Protein AF-J3DNF8-F1 (afdb_monomer)

Radius of gyration: 17.17 Å; Cα contacts (8 Å, |Δi|>4): 195; chains: 1; bounding box: 41×32×48 Å

Structure (mmCIF, N/CA/C/O backbone):
data_AF-J3DNF8-F1
#
_entry.id   AF-J3DNF8-F1
#
loop_
_atom_site.group_PDB
_atom_site.id
_atom_site.type_symbol
_atom_site.label_atom_id
_atom_site.label_alt_id
_atom_site.label_comp_id
_atom_site.label_asym_id
_atom_site.label_entity_id
_atom_site.label_seq_id
_atom_site.pdbx_PDB_ins_code
_atom_site.Cartn_x
_atom_site.Cartn_y
_atom_site.Cartn_z
_atom_site.occupancy
_atom_site.B_iso_or_equiv
_atom_site.auth_seq_id
_atom_site.auth_comp_id
_atom_site.auth_asym_id
_atom_site.auth_atom_id
_atom_site.pdbx_PDB_model_num
ATOM 1 N N . MET A 1 1 ? 8.539 15.402 13.706 1.00 29.56 1 MET A N 1
ATOM 2 C CA . MET A 1 1 ? 10.013 15.413 13.612 1.00 29.56 1 MET A CA 1
ATOM 3 C C . MET A 1 1 ? 10.357 14.597 12.374 1.00 29.56 1 MET A C 1
ATOM 5 O O . MET A 1 1 ? 10.211 13.384 12.423 1.00 29.56 1 MET A O 1
ATOM 9 N N . ASN A 1 2 ? 10.632 15.249 11.238 1.00 38.66 2 ASN A N 1
ATOM 10 C CA . ASN A 1 2 ? 10.985 14.546 9.999 1.00 38.66 2 ASN A CA 1
ATOM 11 C C . ASN A 1 2 ? 12.361 13.911 10.198 1.00 38.66 2 ASN A C 1
ATOM 13 O O . ASN A 1 2 ? 13.353 14.623 10.336 1.00 38.66 2 ASN A O 1
ATOM 17 N N . VAL A 1 3 ? 12.413 12.583 10.267 1.00 50.75 3 VAL A N 1
ATOM 18 C CA . VAL A 1 3 ? 13.676 11.857 10.134 1.00 50.75 3 VAL A CA 1
ATOM 19 C C . VAL A 1 3 ? 14.125 12.087 8.698 1.00 50.75 3 VAL A C 1
ATOM 21 O O . VAL A 1 3 ? 13.418 11.699 7.772 1.00 50.75 3 VAL A O 1
ATOM 24 N N . ALA A 1 4 ? 15.245 12.784 8.514 1.00 58.28 4 ALA A N 1
ATOM 25 C CA . ALA A 1 4 ? 15.804 13.009 7.190 1.00 58.28 4 ALA A CA 1
ATOM 26 C C . ALA A 1 4 ? 16.049 11.653 6.513 1.00 58.28 4 ALA A C 1
ATOM 28 O O . ALA A 1 4 ? 16.739 10.791 7.061 1.00 58.28 4 ALA A O 1
ATOM 29 N N . THR A 1 5 ? 15.455 11.463 5.339 1.00 67.44 5 THR A N 1
ATOM 30 C CA . THR A 1 5 ? 15.651 10.282 4.496 1.00 67.44 5 THR A CA 1
ATOM 31 C C . THR A 1 5 ? 17.141 10.124 4.186 1.00 67.44 5 THR A C 1
ATOM 33 O O . THR A 1 5 ? 17.791 11.093 3.787 1.00 67.44 5 THR A O 1
ATOM 36 N N . SER A 1 6 ? 17.710 8.926 4.362 1.00 82.81 6 SER A N 1
ATOM 37 C CA . SER A 1 6 ? 19.138 8.714 4.084 1.00 82.81 6 SER A CA 1
ATOM 38 C C . SER A 1 6 ? 19.455 8.943 2.597 1.00 82.81 6 SER A C 1
ATOM 40 O O . SER A 1 6 ? 18.569 8.885 1.736 1.00 82.81 6 SER A O 1
ATOM 42 N N . ALA A 1 7 ? 20.725 9.191 2.256 1.00 82.12 7 ALA A N 1
ATOM 43 C CA . ALA A 1 7 ? 21.141 9.345 0.857 1.00 82.12 7 ALA A CA 1
ATOM 44 C C . ALA A 1 7 ? 20.796 8.100 0.015 1.00 82.12 7 ALA A C 1
ATOM 46 O O . ALA A 1 7 ? 20.365 8.210 -1.132 1.00 82.12 7 ALA A O 1
ATOM 47 N N . GLU A 1 8 ? 20.920 6.917 0.614 1.00 84.75 8 GLU A N 1
ATOM 48 C CA . GLU A 1 8 ? 20.593 5.638 -0.011 1.00 84.75 8 GLU A CA 1
ATOM 49 C C . GLU A 1 8 ? 19.086 5.477 -0.246 1.00 84.75 8 GLU A C 1
ATOM 51 O O . GLU A 1 8 ? 18.661 5.138 -1.350 1.00 84.75 8 GLU A O 1
ATOM 56 N N . GLN A 1 9 ? 18.264 5.822 0.747 1.00 84.50 9 GLN A N 1
ATOM 57 C CA . GLN A 1 9 ? 16.804 5.829 0.624 1.00 84.50 9 GLN A CA 1
ATOM 58 C C . GLN A 1 9 ? 16.321 6.847 -0.417 1.00 84.50 9 GLN A C 1
ATOM 60 O O . GLN A 1 9 ? 15.405 6.566 -1.191 1.00 84.50 9 GLN A O 1
ATOM 65 N N . SER A 1 10 ? 16.969 8.011 -0.481 1.00 84.81 10 SER A N 1
ATOM 66 C CA . SER A 1 10 ? 16.684 9.045 -1.478 1.00 84.81 10 SER A CA 1
ATOM 67 C C . SER A 1 10 ? 17.032 8.567 -2.889 1.00 84.81 10 SER A C 1
ATOM 69 O O . SER A 1 10 ? 16.252 8.752 -3.823 1.00 84.81 10 SER A O 1
ATOM 71 N N . LEU A 1 11 ? 18.171 7.889 -3.059 1.00 85.12 11 LEU A N 1
ATOM 72 C CA . LEU A 1 11 ? 18.562 7.309 -4.342 1.00 85.12 11 LEU A CA 1
ATOM 73 C C . LEU A 1 11 ? 17.630 6.166 -4.761 1.00 85.12 11 LEU A C 1
ATOM 75 O O . LEU A 1 11 ? 17.234 6.101 -5.926 1.00 85.12 11 LEU A O 1
ATOM 79 N N . TYR A 1 12 ? 17.260 5.285 -3.829 1.00 88.56 12 TYR A N 1
ATOM 80 C CA . TYR A 1 12 ? 16.278 4.231 -4.070 1.00 88.56 12 TYR A CA 1
ATOM 81 C C . TYR A 1 12 ? 14.947 4.825 -4.538 1.00 88.56 12 TYR A C 1
ATOM 83 O O . TYR A 1 12 ? 14.419 4.419 -5.574 1.00 88.56 12 TYR A O 1
ATOM 91 N N . TRP A 1 13 ? 14.451 5.846 -3.834 1.00 89.12 13 TRP A N 1
ATOM 92 C CA . TRP A 1 13 ? 13.233 6.558 -4.199 1.00 89.12 13 TRP A CA 1
ATOM 93 C C . TRP A 1 13 ? 13.299 7.154 -5.603 1.00 89.12 13 TRP A C 1
ATOM 95 O O . TRP A 1 13 ? 12.394 6.931 -6.399 1.00 89.12 13 TRP A O 1
ATOM 105 N N . LEU A 1 14 ? 14.377 7.865 -5.941 1.00 86.25 14 LEU A N 1
ATOM 106 C CA . LEU A 1 14 ? 14.543 8.466 -7.267 1.00 86.25 14 LEU A CA 1
ATOM 107 C C . LEU A 1 14 ? 14.624 7.409 -8.372 1.00 86.25 14 LEU A C 1
ATOM 109 O O . LEU A 1 14 ? 14.046 7.591 -9.445 1.00 86.25 14 LEU A O 1
ATOM 113 N N . ARG A 1 15 ? 15.299 6.283 -8.115 1.00 85.12 15 ARG A N 1
ATOM 114 C CA . ARG A 1 15 ? 15.363 5.152 -9.052 1.00 85.12 15 ARG A CA 1
ATOM 115 C C . ARG A 1 15 ? 13.991 4.528 -9.260 1.00 85.12 15 ARG A C 1
ATOM 117 O O . ARG A 1 15 ? 13.597 4.325 -10.406 1.00 85.12 15 ARG A O 1
ATOM 124 N N . TRP A 1 16 ? 13.251 4.271 -8.184 1.00 87.88 16 TRP A N 1
ATOM 125 C CA . TRP A 1 16 ? 11.876 3.789 -8.274 1.00 87.88 16 TRP A CA 1
ATOM 126 C C . TRP A 1 16 ? 10.974 4.802 -8.988 1.00 87.88 16 TRP A C 1
ATOM 128 O O . TRP A 1 16 ? 10.190 4.433 -9.858 1.00 87.88 16 TRP A O 1
ATOM 138 N N . TRP A 1 17 ? 11.122 6.094 -8.699 1.00 84.94 17 TRP A N 1
ATOM 139 C CA . TRP A 1 17 ? 10.342 7.137 -9.350 1.00 84.94 17 TRP A CA 1
ATOM 140 C C . TRP A 1 17 ? 10.601 7.163 -10.857 1.00 84.94 17 TRP A C 1
ATOM 142 O O . TRP A 1 17 ? 9.658 7.179 -11.642 1.00 84.94 17 TRP A O 1
ATOM 152 N N . ALA A 1 18 ? 11.858 7.119 -11.293 1.00 77.94 18 ALA A N 1
ATOM 153 C CA . ALA A 1 18 ? 12.204 7.177 -12.711 1.00 77.94 18 ALA A CA 1
ATOM 154 C C . ALA A 1 18 ? 11.911 5.864 -13.465 1.00 77.94 18 ALA A C 1
ATOM 156 O O . ALA A 1 18 ? 11.443 5.896 -14.606 1.00 77.94 18 ALA A O 1
ATOM 157 N N . TYR A 1 19 ? 12.153 4.712 -12.831 1.00 76.06 19 TYR A N 1
ATOM 158 C CA . TYR A 1 19 ? 12.203 3.409 -13.507 1.00 76.06 19 TYR A CA 1
ATOM 159 C C . TYR A 1 19 ? 11.271 2.344 -12.927 1.00 76.06 19 TYR A C 1
ATOM 161 O O . TYR A 1 19 ? 11.244 1.238 -13.441 1.00 76.06 19 TYR A O 1
ATOM 169 N N . GLY A 1 20 ? 10.468 2.640 -11.904 1.00 74.50 20 GLY A N 1
ATOM 170 C CA . GLY A 1 20 ? 9.629 1.648 -11.215 1.00 74.50 20 GLY A CA 1
ATOM 171 C C . GLY A 1 20 ? 8.642 0.906 -12.122 1.00 74.50 20 GLY A C 1
ATOM 172 O O . GLY A 1 20 ? 8.282 -0.231 -11.833 1.00 74.50 20 GLY A O 1
ATOM 173 N N . TRP A 1 21 ? 8.280 1.500 -13.262 1.00 76.56 21 TRP A N 1
ATOM 174 C CA . TRP A 1 21 ? 7.475 0.869 -14.310 1.00 76.56 21 TRP A CA 1
ATOM 175 C C . TRP A 1 21 ? 8.134 -0.378 -14.924 1.00 76.56 21 TRP A C 1
ATOM 177 O O . TRP A 1 21 ? 7.425 -1.218 -15.469 1.00 76.56 21 TRP A O 1
ATOM 187 N N . SER A 1 22 ? 9.461 -0.536 -14.840 1.00 74.94 22 SER A N 1
ATOM 188 C CA . SER A 1 22 ? 10.154 -1.723 -15.359 1.00 74.94 22 SER A CA 1
ATOM 189 C C . SER A 1 22 ? 9.789 -2.992 -14.589 1.00 74.94 22 SER A C 1
ATOM 191 O O . SER A 1 22 ? 9.903 -4.085 -15.128 1.00 74.94 22 SER A O 1
ATOM 193 N N . ASN A 1 23 ? 9.326 -2.839 -13.346 1.00 79.25 23 ASN A N 1
ATOM 194 C CA . ASN A 1 23 ? 8.867 -3.925 -12.483 1.00 79.25 23 ASN A CA 1
ATOM 195 C C . ASN A 1 23 ? 7.335 -4.036 -12.473 1.00 79.25 23 ASN A C 1
ATOM 197 O O . ASN A 1 23 ? 6.753 -4.501 -11.494 1.00 79.25 23 ASN A O 1
ATOM 201 N N . ALA A 1 24 ? 6.665 -3.544 -13.520 1.00 85.12 24 ALA A N 1
ATOM 202 C CA . ALA A 1 24 ? 5.220 -3.655 -13.618 1.00 85.12 24 ALA A CA 1
ATOM 203 C C . ALA A 1 24 ? 4.774 -5.122 -13.669 1.00 85.12 24 ALA A C 1
ATOM 205 O O . ALA A 1 24 ? 5.434 -5.973 -14.266 1.00 85.12 24 ALA A O 1
ATOM 206 N N . HIS A 1 25 ? 3.609 -5.397 -13.091 1.00 89.19 25 HIS A N 1
ATOM 207 C CA . HIS A 1 25 ? 3.006 -6.716 -13.097 1.00 89.19 25 HIS A CA 1
ATOM 208 C C . HIS A 1 25 ? 2.769 -7.201 -14.547 1.00 89.19 25 HIS A C 1
ATOM 210 O O . HIS A 1 25 ? 2.330 -6.408 -15.392 1.00 89.19 25 HIS A O 1
ATOM 216 N N . PRO A 1 26 ? 2.996 -8.491 -14.871 1.00 87.19 26 PRO A N 1
ATOM 217 C CA . PRO A 1 26 ? 2.920 -8.999 -16.247 1.00 87.19 26 PRO A CA 1
ATOM 218 C C . PRO A 1 26 ? 1.605 -8.696 -16.982 1.00 87.19 26 PRO A C 1
ATOM 220 O O . PRO A 1 26 ? 1.613 -8.435 -18.185 1.00 87.19 26 PRO A O 1
ATOM 223 N N . SER A 1 27 ? 0.482 -8.631 -16.258 1.00 89.75 27 SER A N 1
ATOM 224 C CA . SER A 1 27 ? -0.848 -8.294 -16.801 1.00 89.75 27 SER A CA 1
ATOM 225 C C . SER A 1 27 ? -0.943 -6.910 -17.458 1.00 89.75 27 SER A C 1
ATOM 227 O O . SER A 1 27 ? -1.918 -6.603 -18.141 1.00 89.75 27 SER A O 1
ATOM 229 N N . TRP A 1 28 ? 0.017 -6.015 -17.207 1.00 85.56 28 TRP A N 1
ATOM 230 C CA . TRP A 1 28 ? 0.054 -4.710 -17.866 1.00 85.56 28 TRP A CA 1
ATOM 231 C C . TRP A 1 28 ? 0.495 -4.804 -19.326 1.00 85.56 28 TRP A C 1
ATOM 233 O O . TRP A 1 28 ? 0.216 -3.878 -20.094 1.00 85.56 28 TRP A O 1
ATOM 243 N N . HIS A 1 29 ? 1.156 -5.905 -19.706 1.00 81.62 29 HIS A N 1
ATOM 244 C CA . HIS A 1 29 ? 1.689 -6.149 -21.046 1.00 81.62 29 HIS A CA 1
ATOM 245 C C . HIS A 1 29 ? 2.492 -4.951 -21.574 1.00 81.62 29 HIS A C 1
ATOM 247 O O . HIS A 1 29 ? 2.355 -4.546 -22.730 1.00 81.62 29 HIS A O 1
ATOM 253 N N . LEU A 1 30 ? 3.319 -4.344 -20.709 1.00 74.56 30 LEU A N 1
ATOM 254 C CA . LEU A 1 30 ? 4.007 -3.094 -21.032 1.00 74.56 30 LEU A CA 1
ATOM 255 C C . LEU A 1 30 ? 4.911 -3.219 -22.256 1.00 74.56 30 LEU A C 1
ATOM 257 O O . LEU A 1 30 ? 4.950 -2.292 -23.050 1.00 74.56 30 LEU A O 1
ATOM 261 N N . GLN A 1 31 ? 5.556 -4.366 -22.469 1.00 68.12 31 GLN A N 1
ATOM 262 C CA . GLN A 1 31 ? 6.364 -4.614 -23.669 1.00 68.12 31 GLN A CA 1
ATOM 263 C C . GLN A 1 31 ? 5.533 -4.467 -24.953 1.00 68.12 31 GLN A C 1
ATOM 265 O O . GLN A 1 31 ? 5.910 -3.720 -25.853 1.00 68.12 31 GLN A O 1
ATOM 270 N N . ALA A 1 32 ? 4.343 -5.077 -24.998 1.00 68.38 32 ALA A N 1
ATOM 271 C CA . ALA A 1 32 ? 3.425 -4.947 -26.129 1.00 68.38 32 ALA A CA 1
ATOM 272 C C . ALA A 1 32 ? 2.880 -3.513 -26.284 1.00 68.38 32 ALA A C 1
ATOM 274 O O . ALA A 1 32 ? 2.673 -3.044 -27.400 1.00 68.38 32 ALA A O 1
ATOM 275 N N . ARG A 1 33 ? 2.671 -2.786 -25.177 1.00 67.44 33 ARG A N 1
ATOM 276 C CA . ARG A 1 33 ? 2.143 -1.405 -25.192 1.00 67.44 33 ARG A CA 1
ATOM 277 C C . ARG A 1 33 ? 3.185 -0.348 -25.567 1.00 67.44 33 ARG A C 1
ATOM 279 O O . ARG A 1 33 ? 2.870 0.633 -26.246 1.00 67.44 33 ARG A O 1
ATOM 286 N N . ILE A 1 34 ? 4.411 -0.516 -25.084 1.00 68.38 34 ILE A N 1
ATOM 287 C CA . ILE A 1 34 ? 5.545 0.368 -25.362 1.00 68.38 34 ILE A CA 1
ATOM 288 C C . ILE A 1 34 ? 6.087 0.063 -26.767 1.00 68.38 34 ILE A C 1
ATOM 290 O O . ILE A 1 34 ? 6.540 0.980 -27.448 1.00 68.38 34 ILE A O 1
ATOM 294 N N . GLY A 1 35 ? 5.977 -1.190 -27.224 1.00 65.25 35 GLY A N 1
ATOM 295 C CA . GLY A 1 35 ? 6.514 -1.642 -28.507 1.00 65.25 35 GLY A CA 1
ATOM 296 C C 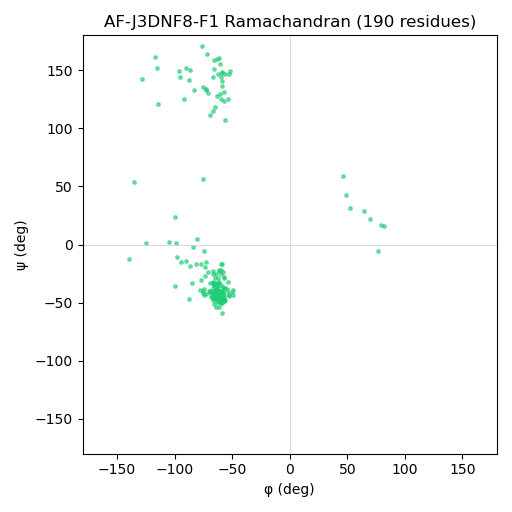. GLY A 1 35 ? 8.042 -1.694 -28.515 1.00 65.25 35 GLY A C 1
ATOM 297 O O . GLY A 1 35 ? 8.650 -1.593 -29.576 1.00 65.25 35 GLY A O 1
ATOM 298 N N . LEU A 1 36 ? 8.658 -1.788 -27.333 1.00 63.91 36 LEU A N 1
ATOM 299 C CA . LEU A 1 36 ? 10.102 -1.859 -27.144 1.00 63.91 36 LEU A CA 1
ATOM 300 C C . LEU A 1 36 ? 10.434 -3.064 -26.267 1.00 63.91 36 LEU A C 1
ATOM 302 O O . LEU A 1 36 ? 9.729 -3.350 -25.296 1.00 63.91 36 LEU A O 1
ATOM 306 N N . ASP A 1 37 ? 11.538 -3.718 -26.604 1.00 69.44 37 ASP A N 1
ATOM 307 C CA . ASP A 1 37 ? 12.199 -4.700 -25.748 1.00 69.44 37 ASP A CA 1
ATOM 308 C C . ASP A 1 37 ? 12.553 -4.086 -24.370 1.00 69.44 37 ASP A C 1
ATOM 310 O O . ASP A 1 37 ? 12.835 -2.883 -24.319 1.00 69.44 37 ASP A O 1
ATOM 314 N N . PRO A 1 38 ? 12.537 -4.833 -23.244 1.00 64.50 38 PRO A N 1
ATOM 315 C CA . PRO A 1 38 ? 12.804 -4.285 -21.912 1.00 64.50 38 PRO A CA 1
ATOM 316 C C . PRO A 1 38 ? 14.133 -3.540 -21.771 1.00 64.50 38 PRO A C 1
ATOM 318 O O . PRO A 1 38 ? 14.168 -2.502 -21.103 1.00 64.50 38 PRO A O 1
ATOM 321 N N . GLU A 1 39 ? 15.210 -4.008 -22.406 1.00 66.50 39 GLU A N 1
ATOM 322 C CA . GLU A 1 39 ? 16.516 -3.340 -22.326 1.00 66.50 39 GLU A CA 1
ATOM 323 C C . GLU A 1 39 ? 16.498 -2.003 -23.077 1.00 66.50 39 GLU A C 1
ATOM 325 O O . GLU A 1 39 ? 16.995 -0.972 -22.595 1.00 66.50 39 GLU A O 1
ATOM 330 N N . LEU A 1 40 ? 15.839 -1.989 -24.237 1.00 65.50 40 LEU A N 1
ATOM 331 C CA . LEU A 1 40 ? 15.647 -0.785 -25.035 1.00 65.50 40 LEU A CA 1
ATOM 332 C C . LEU A 1 40 ? 14.684 0.191 -24.349 1.00 65.50 40 LEU A C 1
ATOM 334 O O . LEU A 1 40 ? 14.948 1.390 -24.323 1.00 65.50 40 LEU A O 1
ATOM 338 N N . ALA A 1 41 ? 13.614 -0.299 -23.723 1.00 65.75 41 ALA A N 1
ATOM 339 C CA . ALA A 1 41 ? 12.693 0.506 -22.932 1.00 65.75 41 ALA A CA 1
ATOM 340 C C . ALA A 1 41 ? 13.403 1.141 -21.729 1.00 65.75 41 ALA A C 1
ATOM 342 O O . ALA A 1 41 ? 13.182 2.317 -21.447 1.00 65.75 41 ALA A O 1
ATOM 343 N N . ALA A 1 42 ? 14.287 0.410 -21.039 1.00 65.62 42 ALA A N 1
ATOM 344 C CA . ALA A 1 42 ? 15.073 0.947 -19.928 1.00 65.62 42 ALA A CA 1
ATOM 345 C C . ALA A 1 42 ? 16.031 2.050 -20.402 1.00 65.62 42 ALA A C 1
ATOM 347 O O . ALA A 1 42 ? 16.167 3.090 -19.753 1.00 65.62 42 ALA A O 1
ATOM 348 N N . THR A 1 43 ? 16.652 1.858 -21.565 1.00 65.62 43 THR A N 1
ATOM 349 C CA . THR A 1 43 ? 17.538 2.848 -22.192 1.00 65.62 43 THR A CA 1
ATOM 350 C C . THR A 1 43 ? 16.766 4.088 -22.648 1.00 65.62 43 THR A C 1
ATOM 352 O O . THR A 1 43 ? 17.150 5.214 -22.334 1.00 65.62 43 THR A O 1
ATOM 355 N N . VAL A 1 44 ? 15.617 3.909 -23.303 1.00 64.81 44 VAL A N 1
ATOM 356 C CA . VAL A 1 44 ? 14.729 5.007 -23.707 1.00 64.81 44 VAL A CA 1
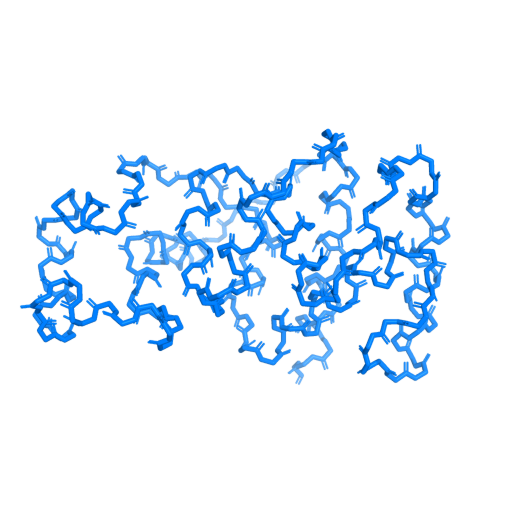ATOM 357 C C . VAL A 1 44 ? 14.139 5.715 -22.489 1.00 64.81 44 VAL A C 1
ATOM 359 O O . VAL A 1 44 ? 14.037 6.934 -22.504 1.00 64.81 44 VAL A O 1
ATOM 362 N N . GLY A 1 45 ? 13.822 5.008 -21.405 1.00 63.47 45 GLY A N 1
ATOM 363 C CA . GLY A 1 45 ? 13.361 5.606 -20.152 1.00 63.47 45 GLY A CA 1
ATOM 364 C C . GLY A 1 45 ? 14.398 6.533 -19.513 1.00 63.47 45 GLY A C 1
ATOM 365 O O . GLY A 1 45 ? 14.022 7.562 -18.957 1.00 63.47 45 GLY A O 1
ATOM 366 N N . LYS A 1 46 ? 15.697 6.222 -19.655 1.00 66.06 46 LYS A N 1
ATOM 367 C CA . LYS A 1 46 ? 16.807 7.078 -19.191 1.00 66.06 46 LYS A CA 1
ATOM 368 C C . LYS A 1 46 ? 16.943 8.363 -20.014 1.00 66.06 46 LYS A C 1
ATOM 370 O O . LYS A 1 46 ? 17.333 9.392 -19.475 1.00 66.06 46 LYS A O 1
ATOM 375 N N . ILE A 1 47 ? 16.630 8.305 -21.312 1.00 61.28 47 ILE A N 1
ATOM 376 C CA . ILE A 1 47 ? 16.890 9.392 -22.276 1.00 61.28 47 ILE A CA 1
ATOM 377 C C . ILE A 1 47 ? 15.632 10.235 -22.554 1.00 61.28 47 ILE A C 1
ATOM 379 O O . ILE A 1 47 ? 15.710 11.443 -22.756 1.00 61.28 47 ILE A O 1
ATOM 383 N N . ARG A 1 48 ? 14.454 9.606 -22.578 1.00 63.62 48 ARG A N 1
ATOM 384 C CA . ARG A 1 48 ? 13.153 10.183 -22.956 1.00 63.62 48 ARG A CA 1
ATOM 385 C C . ARG A 1 48 ? 12.050 9.772 -21.984 1.00 63.62 48 ARG A C 1
ATOM 387 O O . ARG A 1 48 ? 10.989 9.285 -22.382 1.00 63.62 48 ARG A O 1
ATOM 394 N N . TYR A 1 49 ? 12.288 10.026 -20.701 1.00 65.56 49 TYR A N 1
ATOM 395 C CA . TYR A 1 49 ? 11.332 9.765 -19.626 1.00 65.56 49 TYR A CA 1
ATOM 396 C C . TYR A 1 49 ? 9.928 10.330 -19.915 1.00 65.56 49 TYR A C 1
ATOM 398 O O . TYR A 1 49 ? 8.939 9.653 -19.652 1.00 65.56 49 TYR A O 1
ATOM 406 N N . SER A 1 50 ? 9.815 11.519 -20.519 1.00 63.59 50 SER A N 1
ATOM 407 C CA . SER A 1 50 ? 8.529 12.148 -20.868 1.00 63.59 50 SER A CA 1
ATOM 408 C C . SER A 1 50 ? 7.718 11.368 -21.914 1.00 63.59 50 SER A C 1
ATOM 410 O O . SER A 1 50 ? 6.505 11.228 -21.766 1.00 63.59 50 SER A O 1
ATOM 412 N N . TRP A 1 51 ? 8.373 10.813 -22.939 1.00 66.81 51 TRP A N 1
ATOM 413 C CA . TRP A 1 51 ? 7.719 9.999 -23.972 1.00 66.81 51 TRP A CA 1
ATOM 414 C C . TRP A 1 51 ? 7.162 8.698 -23.385 1.00 66.81 51 TRP A C 1
ATOM 416 O O . TRP A 1 51 ? 6.012 8.332 -23.639 1.00 66.81 51 TRP A O 1
ATOM 426 N N . LEU A 1 52 ? 7.961 8.032 -22.548 1.00 67.56 52 LEU A N 1
ATOM 427 C CA . LEU A 1 52 ? 7.554 6.797 -21.886 1.00 67.56 52 LEU A CA 1
ATOM 428 C C . LEU A 1 52 ? 6.446 7.049 -20.853 1.00 67.56 52 LEU A C 1
ATOM 430 O O . LEU A 1 52 ? 5.475 6.303 -20.786 1.00 67.56 52 LEU A O 1
ATOM 434 N N . SER A 1 53 ? 6.557 8.147 -20.108 1.00 66.75 53 SER A N 1
ATOM 435 C CA . SER A 1 53 ? 5.556 8.601 -19.141 1.00 66.75 53 SER A CA 1
ATOM 436 C C . SER A 1 53 ? 4.189 8.808 -19.802 1.00 66.75 53 SER A C 1
ATOM 438 O O . SER A 1 53 ? 3.198 8.252 -19.337 1.00 66.75 53 SER A O 1
ATOM 440 N N . HIS A 1 54 ? 4.137 9.479 -20.959 1.00 66.88 54 HIS A N 1
ATOM 441 C CA . HIS A 1 54 ? 2.897 9.657 -21.723 1.00 66.88 54 HIS A CA 1
ATOM 442 C C . HIS A 1 54 ? 2.304 8.326 -22.222 1.00 66.88 54 HIS A C 1
ATOM 444 O O . HIS A 1 54 ? 1.096 8.115 -22.156 1.00 66.88 54 HIS A O 1
ATOM 450 N N . ARG A 1 55 ? 3.137 7.393 -22.704 1.00 67.50 55 ARG A N 1
ATOM 451 C CA . ARG A 1 55 ? 2.696 6.052 -23.149 1.00 67.50 55 ARG A CA 1
ATOM 452 C C . ARG A 1 55 ? 2.124 5.196 -22.013 1.00 67.50 55 ARG A C 1
ATOM 454 O O . ARG A 1 55 ? 1.279 4.337 -22.266 1.00 67.50 55 ARG A O 1
ATOM 461 N N . LEU A 1 56 ? 2.590 5.422 -20.788 1.00 65.50 56 LEU A N 1
ATOM 462 C CA . LEU A 1 56 ? 2.190 4.685 -19.590 1.00 65.50 56 LEU A CA 1
ATOM 463 C C . LEU A 1 56 ? 1.128 5.408 -18.750 1.00 65.50 56 LEU A C 1
ATOM 465 O O . LEU A 1 56 ? 0.733 4.890 -17.707 1.00 65.50 56 LEU A O 1
ATOM 469 N N . ASP A 1 57 ? 0.670 6.585 -19.190 1.00 65.00 57 ASP A N 1
ATOM 470 C CA . ASP A 1 57 ? -0.191 7.487 -18.411 1.00 65.00 57 ASP A CA 1
ATOM 471 C C . ASP A 1 57 ? 0.384 7.798 -17.009 1.00 65.00 57 ASP A C 1
ATOM 473 O O . ASP A 1 57 ? -0.315 8.005 -16.014 1.00 65.00 57 ASP A O 1
ATOM 477 N N . VAL A 1 58 ? 1.713 7.814 -16.918 1.00 65.06 58 VAL A N 1
ATOM 478 C CA . VAL A 1 58 ? 2.464 8.227 -15.737 1.00 65.06 58 VAL A CA 1
ATOM 479 C C . VAL A 1 58 ? 2.747 9.713 -15.901 1.00 65.06 58 VAL A C 1
ATOM 481 O O . VAL A 1 58 ? 3.287 10.136 -16.916 1.00 65.06 58 VAL A O 1
ATOM 484 N N . ILE A 1 59 ? 2.375 10.540 -14.926 1.00 59.62 59 ILE A N 1
ATOM 485 C CA . ILE A 1 59 ? 2.613 11.982 -15.035 1.00 59.62 59 ILE A CA 1
ATOM 486 C C . ILE A 1 59 ? 4.116 12.247 -14.860 1.00 59.62 59 ILE A C 1
ATOM 488 O O . ILE A 1 59 ? 4.740 11.750 -13.918 1.00 59.62 59 ILE A O 1
ATOM 492 N N . ALA A 1 60 ? 4.700 13.061 -15.742 1.00 62.12 60 ALA A N 1
ATOM 493 C CA . ALA A 1 60 ? 6.072 13.551 -15.619 1.00 62.12 60 ALA A CA 1
ATOM 494 C C . ALA A 1 60 ? 6.182 14.662 -14.552 1.00 62.12 60 ALA A C 1
ATOM 496 O O . ALA A 1 60 ? 6.601 15.778 -14.842 1.00 62.12 60 ALA A O 1
ATOM 497 N N . LEU A 1 61 ? 5.760 14.369 -13.321 1.00 67.44 61 LEU A N 1
ATOM 498 C CA . LEU A 1 61 ? 5.924 15.259 -12.171 1.00 67.44 61 LEU A CA 1
ATOM 499 C C . LEU A 1 61 ? 7.257 14.987 -11.457 1.00 67.44 61 LEU A C 1
ATOM 501 O O . LEU A 1 61 ? 7.751 13.849 -11.493 1.00 67.44 61 LEU A O 1
ATOM 505 N N . PRO A 1 62 ? 7.840 16.010 -10.800 1.00 69.94 62 PRO A N 1
ATOM 506 C CA . PRO A 1 62 ? 8.997 15.809 -9.941 1.00 69.94 62 PRO A CA 1
ATOM 507 C C . PRO A 1 62 ? 8.661 14.815 -8.827 1.00 69.94 62 PRO A C 1
ATOM 509 O O . PRO A 1 62 ? 7.516 14.731 -8.372 1.00 69.94 62 PRO A O 1
ATOM 512 N N . ALA A 1 63 ? 9.670 14.054 -8.405 1.00 72.94 63 ALA A N 1
ATOM 513 C CA . ALA A 1 63 ? 9.528 13.129 -7.293 1.00 72.94 63 ALA A CA 1
ATOM 514 C C . ALA A 1 63 ? 9.124 13.900 -6.033 1.00 72.94 63 ALA A C 1
ATOM 516 O O . ALA A 1 63 ? 9.787 14.862 -5.648 1.00 72.94 63 ALA A O 1
ATOM 517 N N . GLN A 1 64 ? 8.022 13.483 -5.413 1.00 78.88 64 GLN A N 1
ATOM 518 C CA . GLN A 1 64 ? 7.605 14.011 -4.115 1.00 78.88 64 GLN A CA 1
ATOM 519 C C . GLN A 1 64 ? 8.535 13.492 -3.016 1.00 78.88 64 GLN A C 1
ATOM 521 O O . GLN A 1 64 ? 9.261 12.524 -3.233 1.00 78.88 64 GLN A O 1
ATOM 526 N N . GLU A 1 65 ? 8.528 14.111 -1.838 1.00 81.38 65 GLU A N 1
ATOM 527 C CA . GLU A 1 65 ? 9.312 13.600 -0.713 1.00 81.38 65 GLU A CA 1
ATOM 528 C C . GLU A 1 65 ? 8.804 12.200 -0.311 1.00 81.38 65 GLU A C 1
ATOM 530 O O . GLU A 1 65 ? 7.594 12.011 -0.129 1.00 81.38 65 GLU A O 1
ATOM 535 N N . PRO A 1 66 ? 9.686 11.188 -0.219 1.00 80.81 66 PRO A N 1
ATOM 536 C CA . PRO A 1 66 ? 9.256 9.842 0.108 1.00 80.81 66 PRO A CA 1
ATOM 537 C C . PRO A 1 66 ? 8.830 9.746 1.572 1.00 80.81 66 PRO A C 1
ATOM 539 O O . PRO A 1 66 ? 9.582 10.097 2.479 1.00 80.81 66 PRO A O 1
ATOM 542 N N . ARG A 1 67 ? 7.647 9.177 1.818 1.00 88.81 67 ARG A N 1
ATOM 543 C CA . ARG A 1 67 ? 7.247 8.779 3.175 1.00 88.81 67 ARG A CA 1
ATOM 544 C C . ARG A 1 67 ? 7.987 7.497 3.583 1.00 88.81 67 ARG A C 1
ATOM 546 O O . ARG A 1 67 ? 8.000 6.555 2.784 1.00 88.81 67 ARG A O 1
ATOM 553 N N . PRO A 1 68 ? 8.530 7.395 4.810 1.00 89.94 68 PRO A N 1
ATOM 554 C CA . PRO A 1 68 ? 9.228 6.195 5.278 1.00 89.94 68 PRO A CA 1
ATOM 555 C C . PRO A 1 68 ? 8.420 4.899 5.124 1.00 89.94 68 PRO A C 1
ATOM 557 O O . PRO A 1 68 ? 8.950 3.909 4.619 1.00 89.94 68 PRO A O 1
ATOM 560 N N . ALA A 1 69 ? 7.127 4.906 5.466 1.00 92.75 69 ALA A N 1
ATOM 561 C CA . ALA A 1 69 ? 6.246 3.760 5.229 1.00 92.75 69 ALA A CA 1
ATOM 562 C C . ALA A 1 69 ? 6.155 3.334 3.761 1.00 92.75 69 ALA A C 1
ATOM 564 O O . ALA A 1 69 ? 6.115 2.140 3.463 1.00 92.75 69 ALA A O 1
ATOM 565 N N . LEU A 1 70 ? 6.148 4.293 2.830 1.00 93.12 70 LEU A N 1
ATOM 566 C CA . LEU A 1 70 ? 6.084 3.979 1.406 1.00 93.12 70 LEU A CA 1
ATOM 567 C C . LEU A 1 70 ? 7.386 3.323 0.953 1.00 93.12 70 LEU A C 1
ATOM 569 O O . LEU A 1 70 ? 7.346 2.331 0.237 1.00 93.12 70 LEU A O 1
ATOM 573 N N . LEU A 1 71 ? 8.534 3.821 1.416 1.00 92.44 71 LEU A N 1
ATOM 574 C CA . LEU A 1 71 ? 9.826 3.205 1.113 1.00 92.44 71 LEU A CA 1
ATOM 575 C C . LEU A 1 71 ? 9.925 1.774 1.638 1.00 92.44 71 LEU A C 1
ATOM 577 O O . LEU A 1 71 ? 10.427 0.913 0.919 1.00 92.44 71 LEU A O 1
ATOM 581 N N . ARG A 1 72 ? 9.437 1.504 2.855 1.00 93.31 72 ARG A N 1
ATOM 582 C CA . ARG A 1 72 ? 9.357 0.133 3.385 1.00 93.31 72 ARG A CA 1
ATOM 583 C C . ARG A 1 72 ? 8.498 -0.741 2.480 1.00 93.31 72 ARG A C 1
ATOM 585 O O . ARG A 1 72 ? 8.965 -1.778 2.033 1.00 93.31 72 ARG A O 1
ATOM 592 N N . LEU A 1 73 ? 7.293 -0.283 2.132 1.00 93.06 73 LEU A N 1
ATOM 593 C CA . LEU A 1 73 ? 6.373 -1.024 1.264 1.00 93.06 73 LEU A CA 1
ATOM 594 C C . LEU A 1 73 ? 6.983 -1.339 -0.115 1.00 93.06 73 LEU A C 1
ATOM 596 O O . LEU A 1 73 ? 6.814 -2.438 -0.639 1.00 93.06 73 LEU A O 1
ATOM 600 N N . LEU A 1 74 ? 7.714 -0.388 -0.703 1.00 91.19 74 LEU A N 1
ATOM 601 C CA . LEU A 1 74 ? 8.370 -0.570 -1.999 1.00 91.19 74 LEU A CA 1
ATOM 602 C C . LEU A 1 74 ? 9.503 -1.605 -1.954 1.00 91.19 74 LEU A C 1
ATOM 604 O O . LEU A 1 74 ? 9.699 -2.323 -2.935 1.00 91.19 74 LEU A O 1
ATOM 608 N N . GLN A 1 75 ? 10.206 -1.718 -0.827 1.00 90.69 75 GLN A N 1
ATOM 609 C CA . GLN A 1 75 ? 11.294 -2.681 -0.636 1.00 90.69 75 GLN A CA 1
ATOM 610 C C . GLN A 1 75 ? 10.807 -4.114 -0.384 1.00 90.69 75 GLN A C 1
ATOM 612 O O . GLN A 1 75 ? 11.580 -5.049 -0.568 1.00 90.69 75 GLN A O 1
ATOM 617 N N . LEU A 1 76 ? 9.536 -4.306 -0.017 1.00 90.88 76 LEU A N 1
ATOM 618 C CA . LEU A 1 76 ? 8.965 -5.640 0.169 1.00 90.88 76 LEU A CA 1
ATOM 619 C C . LEU A 1 76 ? 8.873 -6.410 -1.156 1.00 90.88 76 LEU A C 1
ATOM 621 O O . LEU A 1 76 ? 8.535 -5.843 -2.203 1.00 90.88 76 LEU A O 1
ATOM 625 N N . ALA A 1 77 ? 9.094 -7.724 -1.074 1.00 89.19 77 ALA A N 1
ATOM 626 C CA . ALA A 1 77 ? 8.741 -8.680 -2.121 1.00 89.19 77 ALA A CA 1
ATOM 627 C C . ALA A 1 77 ? 7.213 -8.689 -2.375 1.00 89.19 77 ALA A C 1
ATOM 629 O O . ALA A 1 77 ? 6.454 -8.219 -1.517 1.00 89.19 77 ALA A O 1
ATOM 630 N N . PRO A 1 78 ? 6.732 -9.193 -3.530 1.00 88.06 78 PRO A N 1
ATOM 631 C CA . PRO A 1 78 ? 5.302 -9.227 -3.855 1.00 88.06 78 PRO A CA 1
ATOM 632 C C . PRO A 1 78 ? 4.424 -9.830 -2.749 1.00 88.06 78 PRO A C 1
ATOM 634 O O . PRO A 1 78 ? 3.383 -9.264 -2.418 1.00 88.06 78 PRO A O 1
ATOM 637 N N . GLU A 1 79 ? 4.883 -10.903 -2.110 1.00 89.31 79 GLU A N 1
ATOM 638 C CA . GLU A 1 79 ? 4.187 -11.596 -1.022 1.00 89.31 79 GLU A CA 1
ATOM 639 C C . GLU A 1 79 ? 4.080 -10.704 0.223 1.00 89.31 79 GLU A C 1
ATOM 641 O O . GLU A 1 79 ? 3.027 -10.612 0.851 1.00 89.31 79 GLU A O 1
ATOM 646 N N . GLY A 1 80 ? 5.150 -9.970 0.545 1.00 91.69 80 GLY A N 1
ATOM 647 C CA . GLY A 1 80 ? 5.148 -8.998 1.639 1.00 91.69 80 GLY A CA 1
ATOM 648 C C . GLY A 1 80 ? 4.218 -7.815 1.366 1.00 91.69 80 GLY A C 1
ATOM 649 O O . GLY A 1 80 ? 3.527 -7.343 2.268 1.00 91.69 80 GLY A O 1
ATOM 650 N N . ARG A 1 81 ? 4.135 -7.351 0.113 1.00 92.69 81 ARG A N 1
ATOM 651 C CA . ARG A 1 81 ? 3.174 -6.305 -0.272 1.00 92.69 81 ARG A CA 1
ATOM 652 C C . ARG A 1 81 ? 1.740 -6.796 -0.130 1.00 92.69 81 ARG A C 1
ATOM 654 O O . ARG A 1 81 ? 0.923 -6.049 0.398 1.00 92.69 81 ARG A O 1
ATOM 661 N N . GLN A 1 82 ? 1.451 -8.032 -0.537 1.00 92.00 82 GLN A N 1
ATOM 662 C CA . GLN A 1 82 ? 0.131 -8.631 -0.351 1.00 92.00 82 GLN A CA 1
ATOM 663 C C . GLN A 1 82 ? -0.220 -8.730 1.139 1.00 92.00 82 GLN A C 1
ATOM 665 O O . GLN A 1 82 ? -1.238 -8.185 1.558 1.00 92.00 82 GLN A O 1
ATOM 670 N N . ARG A 1 83 ? 0.692 -9.258 1.967 1.00 92.19 83 ARG A N 1
ATOM 671 C CA . ARG A 1 83 ? 0.512 -9.308 3.427 1.00 92.19 83 ARG A CA 1
ATOM 672 C C . ARG A 1 83 ? 0.258 -7.924 4.031 1.00 92.19 83 ARG A C 1
ATOM 674 O O . ARG A 1 83 ? -0.550 -7.786 4.946 1.00 92.19 83 ARG A O 1
ATOM 681 N N . ALA A 1 84 ? 0.916 -6.880 3.526 1.00 94.50 84 ALA A N 1
ATOM 682 C CA . ALA A 1 84 ? 0.659 -5.507 3.957 1.00 94.50 84 ALA A CA 1
ATOM 683 C C . ALA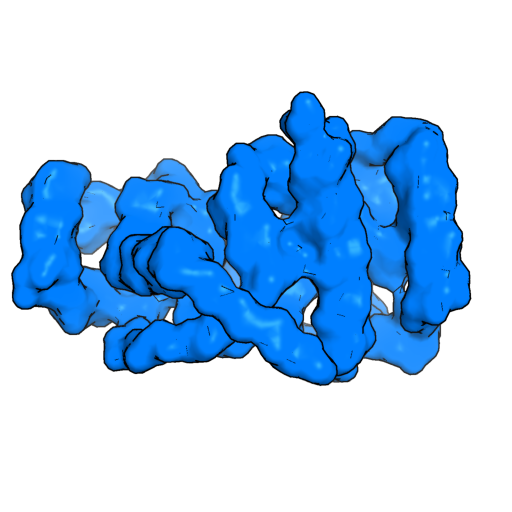 A 1 84 ? -0.771 -5.045 3.618 1.00 94.50 84 ALA A C 1
ATOM 685 O O . ALA A 1 84 ? -1.421 -4.419 4.458 1.00 94.50 84 ALA A O 1
ATOM 686 N N . LEU A 1 85 ? -1.280 -5.372 2.424 1.00 94.31 85 LEU A N 1
ATOM 687 C CA . LEU A 1 85 ? -2.673 -5.097 2.059 1.00 94.31 85 LEU A CA 1
ATOM 688 C C . LEU A 1 85 ? -3.642 -5.823 3.004 1.00 94.31 85 LEU A C 1
ATOM 690 O O . LEU A 1 85 ? -4.551 -5.190 3.540 1.00 94.31 85 LEU A O 1
ATOM 694 N N . ASP A 1 86 ? -3.408 -7.106 3.276 1.00 93.31 86 ASP A N 1
ATOM 695 C CA . ASP A 1 86 ? -4.281 -7.931 4.122 1.00 93.31 86 ASP A CA 1
ATOM 696 C C . ASP A 1 86 ? -4.336 -7.419 5.568 1.00 93.31 86 ASP A C 1
ATOM 698 O O . ASP A 1 86 ? -5.412 -7.298 6.163 1.00 93.31 86 ASP A O 1
ATOM 702 N N . LEU A 1 87 ? -3.190 -7.012 6.121 1.00 94.38 87 LEU A N 1
ATOM 703 C CA . LEU A 1 87 ? -3.115 -6.380 7.439 1.00 94.38 87 LEU A CA 1
ATOM 704 C C . LEU A 1 87 ? -3.851 -5.036 7.480 1.00 94.38 87 LEU A C 1
ATOM 706 O O . LEU A 1 87 ? -4.556 -4.758 8.454 1.00 94.38 87 LEU A O 1
ATOM 710 N N . ALA A 1 88 ? -3.716 -4.203 6.442 1.00 95.00 88 ALA A N 1
ATOM 711 C CA . ALA A 1 88 ? -4.425 -2.927 6.355 1.00 95.00 88 ALA A CA 1
ATOM 712 C C . ALA A 1 88 ? -5.948 -3.140 6.309 1.00 95.00 88 ALA A C 1
ATOM 714 O O . ALA A 1 88 ? -6.687 -2.472 7.039 1.00 95.00 88 ALA A O 1
ATOM 715 N N . ILE A 1 89 ? -6.413 -4.120 5.526 1.00 94.25 89 ILE A N 1
ATOM 716 C CA . ILE A 1 89 ? -7.823 -4.521 5.473 1.00 94.25 89 ILE A CA 1
ATOM 717 C C . ILE A 1 89 ? -8.293 -4.986 6.851 1.00 94.25 89 ILE A C 1
ATOM 719 O O . ILE A 1 89 ? -9.320 -4.504 7.333 1.00 94.25 89 ILE A O 1
ATOM 723 N N . ALA A 1 90 ? -7.555 -5.884 7.507 1.00 93.81 90 ALA A N 1
ATOM 724 C CA . ALA A 1 90 ? -7.923 -6.425 8.812 1.00 93.81 90 ALA A CA 1
ATOM 725 C C . ALA A 1 90 ? -8.003 -5.326 9.884 1.00 93.81 90 ALA A C 1
ATOM 727 O O . ALA A 1 90 ? -8.983 -5.263 10.631 1.00 93.81 90 ALA A O 1
ATOM 728 N N . ILE A 1 91 ? -7.033 -4.403 9.923 1.00 95.00 91 ILE A N 1
ATOM 729 C CA . ILE A 1 91 ? -7.050 -3.243 10.828 1.00 95.00 91 ILE A CA 1
ATOM 730 C C . ILE A 1 91 ? -8.298 -2.405 10.580 1.00 95.00 91 ILE A C 1
ATOM 732 O O . ILE A 1 91 ? -9.108 -2.252 11.495 1.00 95.00 91 ILE A O 1
ATOM 736 N N . CYS A 1 92 ? -8.493 -1.909 9.354 1.00 94.00 92 CYS A N 1
ATOM 737 C CA . CYS A 1 92 ? -9.640 -1.072 8.991 1.00 94.00 92 CYS A CA 1
ATOM 738 C C . CYS A 1 92 ? -10.977 -1.812 9.185 1.00 94.00 92 CYS A C 1
ATOM 740 O O . CYS A 1 92 ? -12.036 -1.202 9.382 1.00 94.00 92 CYS A O 1
ATOM 742 N N . SER A 1 93 ? -10.940 -3.147 9.198 1.00 90.31 93 SER A N 1
ATOM 743 C CA . SER A 1 93 ? -12.090 -4.009 9.459 1.00 90.31 93 SER A CA 1
ATOM 744 C C . SER A 1 93 ? -12.439 -4.193 10.935 1.00 90.31 93 SER A C 1
ATOM 746 O O . SER A 1 93 ? -13.370 -4.925 11.258 1.00 90.31 93 SER A O 1
ATOM 748 N N . GLY A 1 94 ? -11.754 -3.495 11.843 1.00 86.50 94 GLY A N 1
ATOM 749 C CA . GLY A 1 94 ? -11.972 -3.656 13.279 1.00 86.50 94 GLY A CA 1
ATOM 750 C C . GLY A 1 94 ? -11.221 -4.854 13.869 1.00 86.50 94 GLY A C 1
ATOM 751 O O . GLY A 1 94 ? -11.546 -5.287 14.970 1.00 86.50 94 GLY A O 1
ATOM 752 N N . GLY A 1 95 ? -10.237 -5.404 13.151 1.00 76.25 95 GLY A N 1
ATOM 753 C CA . GLY A 1 95 ? -9.524 -6.622 13.536 1.00 76.25 95 GLY A CA 1
ATOM 754 C C . GLY A 1 95 ? -10.285 -7.913 13.230 1.00 76.25 95 GLY A C 1
ATOM 755 O O . GLY A 1 95 ? -9.949 -8.953 13.796 1.00 76.25 95 GLY A O 1
ATOM 756 N N . ALA A 1 96 ? -11.312 -7.850 12.374 1.00 72.19 96 ALA A N 1
ATOM 757 C CA . ALA A 1 96 ? -11.930 -9.038 11.791 1.00 72.19 96 ALA A CA 1
ATOM 758 C C . ALA A 1 96 ? -10.896 -9.825 10.970 1.00 72.19 96 ALA A C 1
ATOM 760 O O . ALA A 1 96 ? -9.912 -9.240 10.508 1.00 72.19 96 ALA A O 1
ATOM 761 N N . SER A 1 97 ? -11.117 -11.132 10.803 1.00 62.00 97 SER A N 1
ATOM 762 C CA . SER A 1 97 ? -10.210 -11.992 10.046 1.00 62.00 97 SER A CA 1
ATOM 763 C C . SER A 1 97 ? -10.006 -11.461 8.634 1.00 62.00 97 SER A C 1
ATOM 765 O O . SER A 1 97 ? -10.916 -11.503 7.808 1.00 62.00 97 SER A O 1
ATOM 767 N N . GLY A 1 98 ? -8.814 -10.914 8.390 1.00 62.22 98 GLY A N 1
ATOM 768 C CA . GLY A 1 98 ? -8.330 -10.693 7.038 1.00 62.22 98 GLY A CA 1
ATOM 769 C C . GLY A 1 98 ? -8.118 -12.046 6.358 1.00 62.22 98 GLY A C 1
ATOM 770 O O . GLY A 1 98 ? -7.987 -13.062 7.051 1.00 62.22 98 GLY A O 1
ATOM 771 N N . PRO A 1 99 ? -8.105 -12.092 5.021 1.00 62.69 99 PRO A N 1
ATOM 772 C CA . PRO A 1 99 ? -7.686 -13.303 4.337 1.00 62.69 99 PRO A CA 1
ATOM 773 C C . PRO A 1 99 ? -6.247 -13.646 4.762 1.00 62.69 99 PRO A C 1
ATOM 775 O O . PRO A 1 99 ? -5.401 -12.763 4.871 1.00 62.69 99 PRO A O 1
ATOM 778 N N . ASP A 1 100 ? -5.999 -14.925 5.036 1.00 70.88 100 ASP A N 1
ATOM 779 C CA . ASP A 1 100 ? -4.654 -15.514 5.121 1.00 70.88 100 ASP A CA 1
ATOM 780 C C . ASP A 1 100 ? -3.709 -15.011 6.244 1.00 70.88 100 ASP A C 1
ATOM 782 O O . ASP A 1 100 ? -2.485 -15.049 6.120 1.00 70.88 100 ASP A O 1
ATOM 786 N N . LEU A 1 101 ? -4.253 -14.555 7.381 1.00 78.44 101 LEU A N 1
ATOM 787 C CA . LEU A 1 101 ? -3.453 -14.212 8.570 1.00 78.44 101 LEU A CA 1
ATOM 788 C C . LEU A 1 101 ? -3.368 -15.375 9.574 1.00 78.44 101 LEU A C 1
ATOM 790 O O . LEU A 1 101 ? -4.340 -16.089 9.815 1.00 78.44 101 LEU A O 1
ATOM 794 N N . ASP A 1 102 ? -2.221 -15.523 10.239 1.00 84.44 102 ASP A N 1
ATOM 795 C CA . ASP A 1 102 ? -2.072 -16.406 11.402 1.00 84.44 102 ASP A CA 1
ATOM 796 C C . ASP A 1 102 ? -2.698 -15.786 12.675 1.00 84.44 102 ASP A C 1
ATOM 798 O O . ASP A 1 102 ? -3.127 -14.627 12.697 1.00 84.44 102 ASP A O 1
ATOM 802 N N . GLU A 1 103 ? -2.798 -16.548 13.771 1.00 85.44 103 GLU A N 1
ATOM 803 C CA . GLU A 1 103 ? -3.408 -16.055 15.024 1.00 85.44 103 GLU A CA 1
ATOM 804 C C . GLU A 1 103 ? -2.650 -14.851 15.618 1.00 85.44 103 GLU A C 1
ATOM 806 O O . GLU A 1 103 ? -3.247 -13.950 16.225 1.00 85.44 103 GLU A O 1
ATOM 811 N N . ALA A 1 104 ? -1.329 -14.802 15.423 1.00 86.31 104 ALA A N 1
ATOM 812 C CA . ALA A 1 104 ? -0.499 -13.692 15.874 1.00 86.31 104 ALA A CA 1
ATOM 813 C C . ALA A 1 104 ? -0.842 -12.401 15.112 1.00 86.31 104 ALA A C 1
ATOM 815 O O . ALA A 1 104 ? -1.065 -11.357 15.736 1.00 86.31 104 ALA A O 1
ATOM 816 N N . GLY A 1 105 ? -0.971 -12.486 13.787 1.00 86.31 105 GLY A N 1
ATOM 817 C CA . GLY A 1 105 ? -1.397 -11.408 12.902 1.00 86.31 105 GLY A CA 1
ATOM 818 C C . GLY A 1 105 ? -2.795 -10.913 13.252 1.00 86.31 105 GLY A C 1
ATOM 819 O O . GLY A 1 105 ? -2.990 -9.714 13.448 1.00 86.31 105 GLY A O 1
ATOM 820 N N . HIS A 1 106 ? -3.748 -11.821 13.467 1.00 87.31 106 HIS A N 1
ATOM 821 C CA . HIS A 1 106 ? -5.093 -11.465 13.925 1.00 87.31 106 HIS A CA 1
ATOM 822 C C . HIS A 1 106 ? -5.082 -10.712 15.260 1.00 87.31 106 HIS A C 1
ATOM 824 O O . HIS A 1 106 ? -5.731 -9.672 15.411 1.00 87.31 106 HIS A O 1
ATOM 830 N N . THR A 1 107 ? -4.319 -11.203 16.239 1.00 91.31 107 THR A N 1
ATOM 831 C CA . THR A 1 107 ? -4.179 -10.545 17.543 1.00 91.31 107 THR A CA 1
ATOM 832 C C . THR A 1 107 ? -3.574 -9.151 17.408 1.00 91.31 107 THR A C 1
ATOM 834 O O . THR A 1 107 ? -4.051 -8.205 18.045 1.00 91.31 107 THR A O 1
ATOM 837 N N . TRP A 1 108 ? -2.554 -9.002 16.567 1.00 93.00 108 TRP A N 1
ATOM 838 C CA . TRP A 1 108 ? -1.933 -7.714 16.292 1.00 93.00 108 TRP A CA 1
ATOM 839 C C . TRP A 1 108 ? -2.915 -6.744 15.612 1.00 93.00 108 TRP A C 1
ATOM 841 O O . TRP A 1 108 ? -3.102 -5.628 16.106 1.00 93.00 108 TRP A O 1
ATOM 851 N N . CYS A 1 109 ? -3.642 -7.185 14.579 1.00 93.75 109 CYS A N 1
ATOM 852 C CA . CYS A 1 109 ? -4.659 -6.382 13.894 1.00 93.75 109 CYS A CA 1
ATOM 853 C C . CYS A 1 109 ? -5.775 -5.921 14.837 1.00 93.75 109 CYS A C 1
ATOM 855 O O . CYS A 1 109 ? -6.155 -4.754 14.791 1.00 93.75 109 CYS A O 1
ATOM 857 N N . ARG A 1 110 ? -6.264 -6.780 15.746 1.00 93.62 110 ARG A N 1
ATOM 858 C CA . ARG A 1 110 ? -7.259 -6.393 16.768 1.00 93.62 110 ARG A CA 1
ATOM 859 C C . ARG A 1 110 ? -6.746 -5.284 17.687 1.00 93.62 110 ARG A C 1
ATOM 861 O O . ARG A 1 110 ? -7.474 -4.334 17.980 1.00 93.62 110 ARG A O 1
ATOM 868 N N . ARG A 1 111 ? -5.487 -5.372 18.132 1.00 95.06 111 ARG A N 1
ATOM 869 C CA . ARG A 1 111 ? -4.859 -4.335 18.971 1.00 95.06 111 ARG A CA 1
ATOM 870 C C . ARG A 1 111 ? -4.741 -3.011 18.218 1.00 95.06 111 ARG A C 1
ATOM 872 O O . ARG A 1 111 ? -5.105 -1.970 18.763 1.00 95.06 111 ARG A O 1
ATOM 879 N N . MET A 1 112 ? -4.292 -3.058 16.966 1.00 96.00 112 MET A N 1
ATOM 880 C CA . MET A 1 112 ? -4.184 -1.877 16.107 1.00 96.00 112 MET A CA 1
ATOM 881 C C . MET A 1 112 ? -5.549 -1.260 15.806 1.00 96.00 112 MET A C 1
ATOM 883 O O . MET A 1 112 ? -5.717 -0.053 15.954 1.00 96.00 112 MET A O 1
ATOM 887 N N . ALA A 1 113 ? -6.556 -2.069 15.486 1.00 94.62 113 ALA A N 1
ATOM 888 C CA . ALA A 1 113 ? -7.915 -1.597 15.265 1.00 94.62 113 ALA A CA 1
ATOM 889 C C . ALA A 1 113 ? -8.497 -0.902 16.505 1.00 94.62 113 ALA A C 1
ATOM 891 O O . ALA A 1 113 ? -9.127 0.146 16.381 1.00 94.62 113 ALA A O 1
ATOM 892 N N . LYS A 1 114 ? -8.237 -1.423 17.711 1.00 95.62 114 LYS A N 1
ATOM 893 C CA . LYS A 1 114 ? -8.651 -0.773 18.963 1.00 95.62 114 LYS A CA 1
ATOM 894 C C . LYS A 1 114 ? -7.985 0.593 19.163 1.00 95.62 114 LYS A C 1
ATOM 896 O O . LYS A 1 114 ? -8.639 1.509 19.647 1.00 95.62 114 LYS A O 1
ATOM 901 N N . ALA A 1 115 ? -6.711 0.733 18.797 1.00 96.12 115 ALA A N 1
ATOM 902 C CA . ALA A 1 115 ? -5.968 1.986 18.933 1.00 96.12 115 ALA A CA 1
ATOM 903 C C . ALA A 1 115 ? -6.358 3.027 17.867 1.00 96.12 115 ALA A C 1
ATOM 905 O O . ALA A 1 115 ? -6.513 4.208 18.169 1.00 96.12 115 ALA A O 1
ATOM 906 N N . LEU A 1 116 ? -6.532 2.590 16.619 1.00 95.44 116 LEU A N 1
ATOM 907 C CA . LEU A 1 116 ? -6.799 3.462 15.472 1.00 95.44 116 LEU A CA 1
ATOM 908 C C . LEU A 1 116 ? -8.290 3.764 15.279 1.00 95.44 116 LEU A C 1
ATOM 910 O O . LEU A 1 116 ? -8.632 4.734 14.601 1.00 95.44 116 LEU A O 1
ATOM 914 N N . GLN A 1 117 ? -9.154 2.943 15.879 1.00 95.50 117 GLN A N 1
ATOM 915 C CA . GLN A 1 117 ? -10.612 3.045 15.902 1.00 95.50 117 GLN A CA 1
ATOM 916 C C . GLN A 1 117 ? -11.242 3.340 14.521 1.00 95.50 117 GLN A C 1
ATOM 918 O O . GLN A 1 117 ? -11.942 4.343 14.358 1.00 95.50 117 GLN A O 1
ATOM 923 N N . PRO A 1 118 ? -11.025 2.474 13.511 1.00 93.75 118 PRO A N 1
ATOM 924 C CA . PRO A 1 118 ? -11.505 2.690 12.143 1.00 93.75 118 PRO A CA 1
ATOM 925 C C . PRO A 1 118 ? -13.022 2.811 12.023 1.00 93.75 118 PRO A C 1
ATOM 927 O O . PRO A 1 118 ? -13.502 3.455 11.097 1.00 93.75 118 PRO A O 1
ATOM 930 N N . GLY A 1 119 ? -13.779 2.285 12.991 1.00 92.56 119 GLY A N 1
ATOM 931 C CA . GLY A 1 119 ? -15.234 2.438 13.040 1.00 92.56 119 GLY A CA 1
ATOM 932 C C . GLY A 1 119 ? -15.739 3.887 13.102 1.00 92.56 119 GLY A C 1
ATOM 933 O O . GLY A 1 119 ? -16.908 4.103 12.819 1.00 92.56 119 GLY A O 1
ATOM 934 N N . TYR A 1 120 ? -14.893 4.872 13.437 1.00 94.00 120 TYR A N 1
ATOM 935 C CA . TYR A 1 120 ? -15.294 6.288 13.496 1.00 94.00 120 TYR A CA 1
ATOM 936 C C . TYR A 1 120 ? -14.942 7.109 12.252 1.00 94.00 120 TYR A C 1
ATOM 938 O O . TYR A 1 120 ? -15.351 8.264 12.161 1.00 94.00 120 TYR A O 1
ATOM 946 N N . TRP A 1 121 ? -14.133 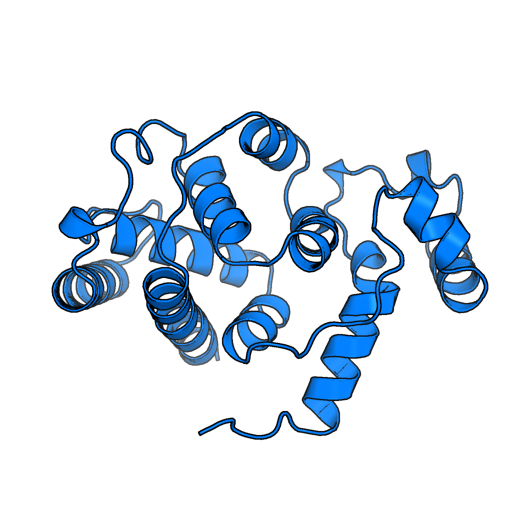6.580 11.333 1.00 94.88 121 TRP A N 1
ATOM 947 C CA . TRP A 1 121 ? -13.612 7.372 10.212 1.00 94.88 121 TRP A CA 1
ATOM 948 C C . TRP A 1 121 ? -13.570 6.632 8.877 1.00 94.88 121 TRP A C 1
ATOM 950 O O . TRP A 1 121 ? -13.379 7.273 7.844 1.00 94.88 121 TRP A O 1
ATOM 960 N N . MET A 1 122 ? -13.747 5.310 8.870 1.00 94.62 122 MET A N 1
ATOM 961 C CA . MET A 1 122 ? -13.900 4.564 7.627 1.00 94.62 122 MET A CA 1
ATOM 962 C C . MET A 1 122 ? -15.276 4.844 7.007 1.00 94.62 122 MET A C 1
ATOM 964 O O . MET A 1 122 ? -16.277 4.770 7.721 1.00 94.62 122 MET A O 1
ATOM 968 N N . PRO A 1 123 ? -15.352 5.116 5.692 1.00 92.31 123 PRO A N 1
ATOM 969 C CA . PRO A 1 123 ? -16.625 5.284 5.002 1.00 92.31 123 PRO A CA 1
ATOM 970 C C . PRO A 1 123 ? -17.498 4.034 5.093 1.00 92.31 123 PRO A C 1
ATOM 972 O O . PRO A 1 123 ? -16.995 2.916 4.989 1.00 92.31 123 PRO A O 1
ATOM 975 N N . GLU A 1 124 ? -18.812 4.200 5.209 1.00 87.25 124 GLU A N 1
ATOM 976 C CA . GLU A 1 124 ? -19.738 3.075 5.075 1.00 87.25 124 GLU A CA 1
ATOM 977 C C . GLU A 1 124 ? -19.597 2.406 3.696 1.00 87.25 124 GLU A C 1
ATOM 979 O O . GLU A 1 124 ? -19.248 3.042 2.701 1.00 87.25 124 GLU A O 1
ATOM 984 N N . GLY A 1 125 ? -19.817 1.091 3.637 1.00 84.44 125 GLY A N 1
ATOM 985 C CA . GLY A 1 125 ? -19.750 0.330 2.385 1.00 84.44 125 GLY A CA 1
ATOM 986 C C . GLY A 1 125 ? -18.341 0.017 1.871 1.00 84.44 125 GLY A C 1
ATOM 987 O O . GLY A 1 125 ? -18.217 -0.776 0.946 1.00 84.44 125 GLY A O 1
ATOM 988 N N . TRP A 1 126 ? -17.257 0.524 2.475 1.00 87.50 126 TRP A N 1
ATOM 989 C CA . TRP A 1 126 ? -15.893 0.230 1.993 1.00 87.50 126 TRP A CA 1
ATOM 990 C C . TRP A 1 126 ? -15.536 -1.274 1.999 1.00 87.50 126 TRP A C 1
ATOM 992 O O . TRP A 1 126 ? -14.696 -1.704 1.216 1.00 87.50 126 TRP A O 1
ATOM 1002 N N . ARG A 1 127 ? -16.189 -2.079 2.854 1.00 82.44 127 ARG A N 1
ATOM 1003 C CA . ARG A 1 127 ? -15.997 -3.542 2.956 1.00 82.44 127 ARG A CA 1
ATOM 1004 C C . ARG A 1 127 ? -16.810 -4.363 1.959 1.00 82.44 127 ARG A C 1
ATOM 1006 O O . ARG A 1 127 ? -16.724 -5.583 1.989 1.00 82.44 127 ARG A O 1
ATOM 1013 N 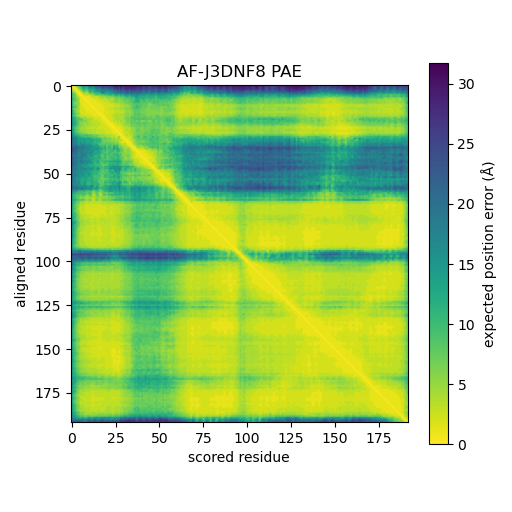N . GLN A 1 128 ? -17.639 -3.734 1.129 1.00 88.38 128 GLN A N 1
ATOM 1014 C CA . GLN A 1 128 ? -18.459 -4.475 0.166 1.00 88.38 128 GLN A CA 1
ATOM 1015 C C . GLN A 1 128 ? -17.634 -5.043 -0.998 1.00 88.38 128 GLN A C 1
ATOM 1017 O O . GLN A 1 128 ? -18.123 -5.890 -1.739 1.00 88.38 128 GLN A O 1
ATOM 1022 N N . TYR A 1 129 ? -16.401 -4.561 -1.167 1.00 89.56 129 TYR A N 1
ATOM 1023 C CA . TYR A 1 129 ? -15.505 -4.976 -2.236 1.00 89.56 129 TYR A CA 1
ATOM 1024 C C . TYR A 1 129 ? -14.703 -6.225 -1.846 1.00 89.56 129 TYR A C 1
ATOM 1026 O O . TYR A 1 129 ? -14.393 -6.408 -0.664 1.00 89.56 129 TYR A O 1
ATOM 1034 N N . PRO A 1 130 ? -14.327 -7.068 -2.824 1.00 89.31 130 PRO A N 1
ATOM 1035 C CA . PRO A 1 130 ? -13.418 -8.187 -2.604 1.00 89.31 130 PRO A CA 1
ATOM 1036 C C . PRO A 1 130 ? -12.124 -7.750 -1.895 1.00 89.31 130 PRO A C 1
ATOM 1038 O O . PRO A 1 130 ? -11.666 -6.627 -2.123 1.00 89.31 130 PRO A O 1
ATOM 1041 N N . PRO A 1 131 ? -11.483 -8.614 -1.083 1.00 87.31 131 PRO A N 1
ATOM 1042 C CA . PRO A 1 131 ? -10.281 -8.239 -0.336 1.00 87.31 131 PRO A CA 1
ATOM 1043 C C . PRO A 1 131 ? -9.154 -7.658 -1.203 1.00 87.31 131 PRO A C 1
ATOM 1045 O O . PRO A 1 131 ? -8.564 -6.645 -0.835 1.00 87.31 131 PRO A O 1
ATOM 1048 N N . GLU A 1 132 ? -8.914 -8.233 -2.385 1.00 86.00 132 GLU A N 1
ATOM 1049 C CA . GLU A 1 132 ? -7.897 -7.748 -3.330 1.00 86.00 132 GLU A CA 1
ATOM 1050 C C . GLU A 1 132 ? -8.140 -6.279 -3.732 1.00 86.00 132 GLU A C 1
ATOM 1052 O O . GLU A 1 132 ? -7.221 -5.461 -3.737 1.00 86.00 132 GLU A O 1
ATOM 1057 N N . GLU A 1 133 ? -9.397 -5.903 -3.975 1.00 92.06 133 GLU A N 1
ATOM 1058 C CA . GLU A 1 133 ? -9.789 -4.531 -4.308 1.00 92.06 133 GLU A CA 1
ATOM 1059 C C . GLU A 1 133 ? -9.784 -3.619 -3.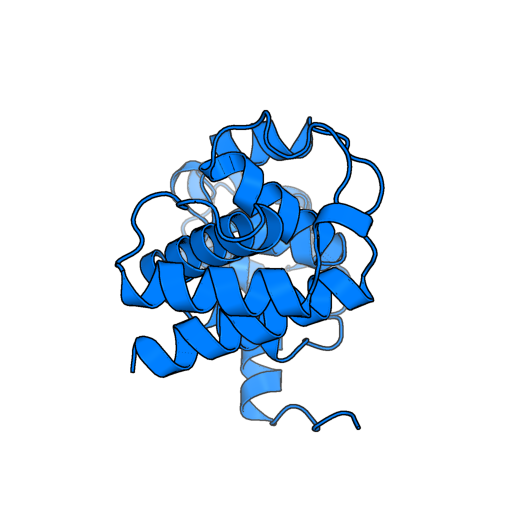075 1.00 92.06 133 GLU A C 1
ATOM 1061 O O . GLU A 1 133 ? -9.329 -2.477 -3.146 1.00 92.06 133 GLU A O 1
ATOM 1066 N N . ALA A 1 134 ? -10.249 -4.114 -1.924 1.00 92.19 134 ALA A N 1
ATOM 1067 C CA . ALA A 1 134 ? -10.316 -3.353 -0.678 1.00 92.19 134 ALA A CA 1
ATOM 1068 C C . ALA A 1 134 ? -8.929 -2.881 -0.210 1.00 92.19 134 ALA A C 1
ATOM 1070 O O . ALA A 1 134 ? -8.765 -1.722 0.179 1.00 92.19 134 ALA A O 1
ATOM 1071 N N . GLY A 1 135 ? -7.912 -3.743 -0.294 1.00 93.06 135 GLY A N 1
ATOM 1072 C CA . GLY A 1 135 ? -6.533 -3.375 0.037 1.00 93.06 135 GLY A CA 1
ATOM 1073 C C . GLY A 1 135 ? -5.980 -2.302 -0.900 1.00 93.06 135 GLY A C 1
ATOM 1074 O O . GLY A 1 135 ? -5.398 -1.310 -0.455 1.00 93.06 135 GLY A O 1
ATOM 1075 N N . LEU A 1 136 ? -6.228 -2.453 -2.201 1.00 95.12 136 LEU A N 1
ATOM 1076 C CA . LEU A 1 136 ? -5.826 -1.481 -3.217 1.00 95.12 136 LEU A CA 1
ATOM 1077 C C . LEU A 1 136 ? -6.559 -0.138 -3.072 1.00 95.12 136 LEU A C 1
ATOM 1079 O O . LEU A 1 136 ? -5.952 0.907 -3.300 1.00 95.12 136 LEU A O 1
ATOM 1083 N N . LEU A 1 137 ? -7.822 -0.134 -2.637 1.00 94.56 137 LEU A N 1
ATOM 1084 C CA . LEU A 1 137 ? -8.572 1.084 -2.311 1.00 94.56 137 LEU A CA 1
ATOM 1085 C C . LEU A 1 137 ? -7.933 1.851 -1.152 1.00 94.56 137 LEU A C 1
ATOM 1087 O O . LEU A 1 137 ? -7.755 3.066 -1.249 1.00 94.56 137 LEU A O 1
ATOM 1091 N N . LEU A 1 138 ? -7.555 1.151 -0.077 1.00 94.94 138 LEU A N 1
ATOM 1092 C CA . LEU A 1 138 ? -6.847 1.754 1.058 1.00 94.94 138 LEU A CA 1
ATOM 1093 C C . LEU A 1 138 ? -5.486 2.320 0.634 1.00 94.94 138 LEU A C 1
ATOM 1095 O O . LEU A 1 138 ? -5.090 3.395 1.089 1.00 94.94 138 LEU A O 1
ATOM 1099 N N . LEU A 1 139 ? -4.779 1.611 -0.250 1.00 95.56 139 LEU A N 1
ATOM 1100 C CA . LEU A 1 139 ? -3.483 2.035 -0.771 1.00 95.56 139 LEU A CA 1
ATOM 1101 C C . LEU A 1 139 ? -3.620 3.290 -1.642 1.00 95.56 139 LEU A C 1
ATOM 1103 O O . LEU A 1 139 ? -2.899 4.265 -1.428 1.00 95.56 139 LEU A O 1
ATOM 1107 N N . LYS A 1 140 ? -4.584 3.294 -2.570 1.00 95.12 140 LYS A N 1
ATOM 1108 C CA . LYS A 1 140 ? -4.924 4.439 -3.427 1.00 95.12 140 LYS A CA 1
ATOM 1109 C C . LYS A 1 140 ? -5.320 5.662 -2.605 1.00 95.12 140 LYS A C 1
ATOM 1111 O O . LYS A 1 140 ? -4.860 6.756 -2.901 1.00 95.12 140 LYS A O 1
ATOM 1116 N N . ALA A 1 141 ? -6.136 5.484 -1.566 1.00 94.44 141 ALA A N 1
ATOM 1117 C CA . ALA A 1 141 ? -6.571 6.578 -0.699 1.00 94.44 141 ALA A CA 1
ATOM 1118 C C . ALA A 1 141 ? -5.428 7.188 0.128 1.00 94.44 141 ALA A C 1
ATOM 1120 O O . ALA A 1 141 ? -5.507 8.343 0.541 1.00 94.44 141 ALA A O 1
ATOM 1121 N N . TRP A 1 142 ? -4.369 6.419 0.390 1.00 95.06 142 TRP A N 1
ATOM 1122 C CA . TRP A 1 142 ? -3.246 6.861 1.208 1.00 95.06 142 TRP A CA 1
ATOM 1123 C C . TRP A 1 142 ? -2.188 7.642 0.433 1.00 95.06 142 TRP A C 1
ATOM 1125 O O . TRP A 1 142 ? -1.521 8.509 1.007 1.00 95.06 142 TRP A O 1
ATOM 1135 N N . VAL A 1 143 ? -1.960 7.321 -0.840 1.00 92.56 143 VAL A N 1
ATOM 1136 C CA . VAL A 1 143 ? -0.920 7.963 -1.654 1.00 92.56 143 VAL A CA 1
ATOM 1137 C C . VAL A 1 143 ? -1.490 9.097 -2.502 1.00 92.56 143 VAL A C 1
ATOM 1139 O O . VAL A 1 143 ? -2.633 9.060 -2.941 1.00 92.56 143 VAL A O 1
ATOM 1142 N N . ALA A 1 144 ? -0.670 10.111 -2.776 1.00 89.94 144 ALA A N 1
ATOM 1143 C CA . ALA A 1 144 ? -1.038 11.137 -3.744 1.00 89.94 144 ALA A CA 1
ATOM 1144 C C . ALA A 1 144 ? -1.139 10.542 -5.160 1.00 89.94 144 ALA A C 1
ATOM 1146 O O . ALA A 1 144 ? -0.395 9.622 -5.512 1.00 89.94 144 ALA A O 1
ATOM 1147 N N . GLU A 1 145 ? -1.993 11.129 -5.997 1.00 88.88 145 GLU A N 1
ATOM 1148 C CA . GLU A 1 145 ? -2.263 10.674 -7.369 1.00 88.88 145 GLU A CA 1
ATOM 1149 C C . GLU A 1 145 ? -0.998 10.408 -8.222 1.00 88.88 145 GLU A C 1
ATOM 1151 O O . GLU A 1 145 ? -0.918 9.355 -8.860 1.00 88.88 145 GLU A O 1
ATOM 1156 N N . PRO A 1 146 ? 0.053 11.260 -8.213 1.00 87.56 146 PRO A N 1
ATOM 1157 C CA . PRO A 1 146 ? 1.267 10.987 -8.989 1.00 87.56 146 PRO A CA 1
ATOM 1158 C C . PRO A 1 146 ? 1.993 9.711 -8.542 1.00 87.56 146 PRO A C 1
ATOM 1160 O O . PRO A 1 146 ? 2.536 8.971 -9.365 1.00 87.56 146 PRO A O 1
ATOM 1163 N N . THR A 1 147 ? 1.975 9.441 -7.237 1.00 89.62 147 THR A N 1
ATOM 1164 C CA . THR A 1 147 ? 2.546 8.232 -6.640 1.00 89.62 147 THR A CA 1
ATOM 1165 C C . THR A 1 147 ? 1.679 7.019 -6.964 1.00 89.62 147 THR A C 1
ATOM 1167 O O . THR A 1 147 ? 2.220 5.983 -7.355 1.00 89.62 147 THR A O 1
ATOM 1170 N N . TRP A 1 148 ? 0.348 7.149 -6.887 1.00 91.62 148 TRP A N 1
ATOM 1171 C CA . TR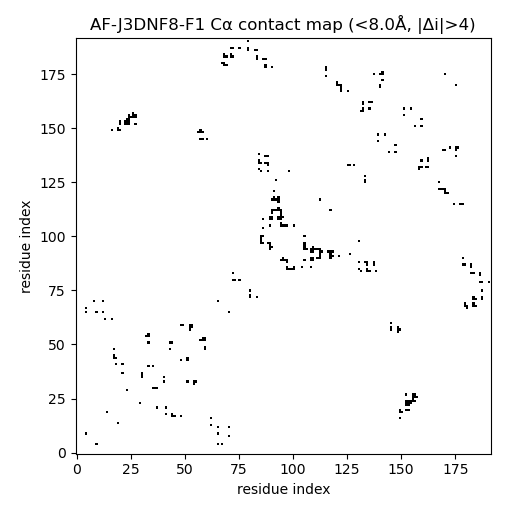P A 1 148 ? -0.593 6.081 -7.240 1.00 91.62 148 TRP A CA 1
ATOM 1172 C C . TRP A 1 148 ? -0.385 5.576 -8.669 1.00 91.62 148 TRP A C 1
ATOM 1174 O O . TRP A 1 148 ? -0.236 4.374 -8.885 1.00 91.62 148 TRP A O 1
ATOM 1184 N N . ARG A 1 149 ? -0.278 6.486 -9.645 1.00 87.44 149 ARG A N 1
ATOM 1185 C CA . ARG A 1 149 ? -0.108 6.142 -11.069 1.00 87.44 149 ARG A CA 1
ATOM 1186 C C . ARG A 1 149 ? 1.105 5.267 -11.366 1.00 87.44 149 ARG A C 1
ATOM 1188 O O . ARG A 1 149 ? 1.077 4.508 -12.333 1.00 87.44 149 ARG A O 1
ATOM 1195 N N . LYS A 1 150 ? 2.157 5.373 -10.551 1.00 88.00 150 LYS A N 1
ATOM 1196 C CA . LYS A 1 150 ? 3.352 4.521 -10.628 1.00 88.00 150 LYS A CA 1
ATOM 1197 C C . LYS A 1 150 ? 3.177 3.248 -9.814 1.00 88.00 150 LYS A C 1
ATOM 1199 O O . LYS A 1 150 ? 3.452 2.163 -10.313 1.00 88.00 150 LYS A O 1
ATOM 1204 N N . LEU A 1 151 ? 2.698 3.384 -8.580 1.00 90.88 151 LEU A N 1
ATOM 1205 C CA . LEU A 1 151 ? 2.542 2.284 -7.634 1.00 90.88 151 LEU A CA 1
ATOM 1206 C C . LEU A 1 151 ? 1.589 1.201 -8.149 1.00 90.88 151 LEU A C 1
ATOM 1208 O O . LEU A 1 151 ? 1.903 0.018 -8.039 1.00 90.88 151 LEU A O 1
ATOM 1212 N N . ARG A 1 152 ? 0.485 1.596 -8.796 1.00 92.31 152 ARG A N 1
ATOM 1213 C CA . ARG A 1 152 ? -0.508 0.681 -9.380 1.00 92.31 152 ARG A CA 1
ATOM 1214 C C . ARG A 1 152 ? 0.083 -0.300 -10.393 1.00 92.31 152 ARG A C 1
ATOM 1216 O O . ARG A 1 152 ? -0.437 -1.397 -10.557 1.00 92.31 152 ARG A O 1
ATOM 1223 N N . LEU A 1 153 ? 1.178 0.076 -11.063 1.00 90.19 153 LEU A N 1
ATOM 1224 C CA . LEU A 1 153 ? 1.817 -0.780 -12.061 1.00 90.19 153 LEU A CA 1
ATOM 1225 C C . LEU A 1 153 ? 2.372 -2.061 -11.432 1.00 90.19 153 LEU A C 1
ATOM 1227 O O . LEU A 1 153 ? 2.475 -3.064 -12.124 1.00 90.19 153 LEU A O 1
ATOM 1231 N N . GLY A 1 154 ? 2.694 -2.053 -10.135 1.00 90.00 154 GLY A N 1
ATOM 1232 C CA . GLY A 1 154 ? 3.176 -3.231 -9.412 1.00 90.00 154 GLY A CA 1
ATOM 1233 C C . GLY A 1 154 ? 2.102 -4.278 -9.094 1.00 90.00 154 GLY A C 1
ATOM 1234 O O . GLY A 1 154 ? 2.453 -5.342 -8.597 1.00 90.00 154 GLY A O 1
ATOM 1235 N N . PHE A 1 155 ? 0.826 -4.001 -9.376 1.00 92.38 155 PHE A N 1
ATOM 1236 C CA . PHE A 1 155 ? -0.308 -4.869 -9.041 1.00 92.38 155 PHE A CA 1
ATOM 1237 C C . PHE A 1 155 ? -1.034 -5.378 -10.296 1.00 92.38 155 PHE A C 1
ATOM 1239 O O . PHE A 1 155 ? -0.891 -4.778 -11.370 1.00 92.38 155 PHE A O 1
ATOM 1246 N N . PRO A 1 156 ? -1.832 -6.462 -10.190 1.00 92.25 156 PRO A N 1
ATOM 1247 C CA . PRO A 1 156 ? -2.633 -6.970 -11.296 1.00 92.25 156 PRO A CA 1
ATOM 1248 C C . PRO A 1 156 ? -3.526 -5.891 -11.915 1.00 92.25 156 PRO A C 1
ATOM 1250 O O . PRO A 1 156 ? -4.337 -5.244 -11.255 1.00 92.25 156 PRO A O 1
ATOM 1253 N N . ARG A 1 157 ? -3.393 -5.713 -13.230 1.00 92.62 157 ARG A N 1
ATOM 1254 C CA . ARG A 1 157 ? -4.121 -4.701 -14.002 1.00 92.62 157 ARG A CA 1
ATOM 1255 C C . ARG A 1 157 ? -5.649 -4.837 -13.873 1.00 92.62 157 ARG A C 1
ATOM 1257 O O . ARG A 1 157 ? -6.277 -3.799 -13.689 1.00 92.62 157 ARG A O 1
ATOM 1264 N N . PRO A 1 158 ? -6.261 -6.040 -13.928 1.00 93.00 158 PRO A N 1
ATOM 1265 C CA . PRO A 1 158 ? -7.710 -6.171 -13.753 1.00 93.00 158 PRO A CA 1
ATOM 1266 C C . PRO A 1 158 ? -8.208 -5.635 -12.402 1.00 93.00 158 PRO A C 1
ATOM 1268 O O . PRO A 1 158 ? -9.205 -4.915 -12.369 1.00 93.00 158 PRO A O 1
ATOM 1271 N N . ALA A 1 159 ? -7.478 -5.904 -11.314 1.00 93.50 159 ALA A N 1
ATOM 1272 C CA . ALA A 1 159 ? -7.810 -5.401 -9.981 1.00 93.50 159 ALA A CA 1
ATOM 1273 C C . ALA A 1 159 ? -7.687 -3.869 -9.909 1.00 93.50 159 ALA A C 1
ATOM 1275 O O . ALA A 1 159 ? -8.571 -3.188 -9.393 1.00 93.50 159 ALA A O 1
ATOM 1276 N N . ILE A 1 160 ? -6.635 -3.299 -10.509 1.00 95.00 160 ILE A N 1
ATOM 1277 C CA . ILE A 1 160 ? -6.473 -1.841 -10.609 1.00 95.00 160 ILE A CA 1
ATOM 1278 C C . ILE A 1 160 ? -7.612 -1.194 -11.405 1.00 95.00 160 ILE A C 1
ATOM 1280 O O . ILE A 1 160 ? -8.154 -0.181 -10.972 1.00 95.00 160 ILE A O 1
ATOM 1284 N N . GLU A 1 161 ? -8.015 -1.777 -12.535 1.00 93.94 161 GLU A N 1
ATOM 1285 C CA . GLU A 1 161 ? -9.129 -1.258 -13.336 1.00 93.94 161 GLU A CA 1
ATOM 1286 C C . GLU A 1 161 ? -10.467 -1.308 -12.579 1.00 93.94 161 GLU A C 1
ATOM 1288 O O . GLU A 1 161 ? -11.301 -0.423 -12.764 1.00 93.94 161 GLU A O 1
ATOM 1293 N N . ALA A 1 162 ? -10.687 -2.308 -11.719 1.00 94.00 162 ALA A N 1
ATOM 1294 C CA . ALA A 1 162 ? -11.851 -2.352 -10.832 1.00 94.00 162 ALA A CA 1
ATOM 1295 C C . ALA A 1 162 ? -11.807 -1.213 -9.797 1.00 94.00 162 ALA A C 1
ATOM 1297 O O . ALA A 1 162 ? -12.736 -0.409 -9.711 1.00 94.00 162 ALA A O 1
ATOM 1298 N N . VAL A 1 163 ? -10.678 -1.066 -9.099 1.00 94.25 163 VAL A N 1
ATOM 1299 C CA . VAL A 1 163 ? -10.444 -0.046 -8.060 1.00 94.25 163 VAL A CA 1
ATOM 1300 C C . VAL A 1 163 ? -10.512 1.383 -8.601 1.00 94.25 163 VAL A C 1
ATOM 1302 O O . VAL A 1 163 ? -10.952 2.307 -7.913 1.00 94.25 163 VAL A O 1
ATOM 1305 N N . GLU A 1 164 ? -10.092 1.608 -9.844 1.00 93.38 164 GLU A N 1
ATOM 1306 C CA . GLU A 1 164 ? -10.146 2.927 -10.476 1.00 93.38 164 GLU A CA 1
ATOM 1307 C C . GLU A 1 164 ? -11.566 3.386 -10.816 1.00 93.38 164 GLU A C 1
ATOM 1309 O O . GLU A 1 164 ? -11.803 4.592 -10.850 1.00 93.38 164 GLU A O 1
ATOM 1314 N N . ARG A 1 165 ? -12.518 2.457 -10.975 1.00 92.62 165 ARG A N 1
ATOM 1315 C CA . ARG A 1 165 ? -13.943 2.772 -11.185 1.00 92.62 165 ARG A CA 1
ATOM 1316 C C . ARG A 1 165 ? -14.683 3.088 -9.886 1.00 92.62 165 ARG A C 1
ATOM 1318 O O . ARG A 1 165 ? -15.770 3.660 -9.923 1.00 92.62 165 ARG A O 1
ATOM 1325 N N . ILE A 1 166 ? -14.111 2.724 -8.743 1.00 91.56 166 ILE A N 1
ATOM 1326 C CA . ILE A 1 166 ? -14.730 2.918 -7.435 1.00 91.56 166 ILE A CA 1
ATOM 1327 C C . ILE A 1 166 ? -14.471 4.342 -6.940 1.00 91.56 166 ILE A C 1
ATOM 1329 O O . ILE A 1 166 ? -13.341 4.835 -6.937 1.00 91.56 166 ILE A O 1
ATOM 1333 N N . THR A 1 167 ? -15.536 4.982 -6.459 1.00 87.62 167 THR A N 1
ATOM 1334 C CA . THR A 1 167 ? -15.476 6.265 -5.753 1.00 87.62 167 THR A CA 1
ATOM 1335 C C . THR A 1 167 ? -15.917 6.052 -4.311 1.00 87.62 167 THR A C 1
ATOM 1337 O O . THR A 1 167 ? -17.035 5.608 -4.061 1.00 87.62 167 THR A O 1
ATOM 1340 N N . LEU A 1 168 ? -15.032 6.364 -3.364 1.00 85.50 168 LEU A N 1
ATOM 1341 C CA . LEU A 1 168 ? -15.319 6.350 -1.931 1.00 85.50 168 LEU A CA 1
ATOM 1342 C C . LEU A 1 168 ? -15.220 7.770 -1.364 1.00 85.50 168 LEU A C 1
ATOM 1344 O O . LEU A 1 168 ? -14.438 8.575 -1.880 1.00 85.50 168 LEU A O 1
ATOM 1348 N N . PRO A 1 169 ? -15.960 8.076 -0.284 1.00 90.56 169 PRO A N 1
ATOM 1349 C CA . PRO A 1 169 ? -15.715 9.276 0.502 1.00 90.56 169 PRO A CA 1
ATOM 1350 C C . PRO A 1 169 ? -14.250 9.367 0.942 1.00 90.56 169 PRO A C 1
ATOM 1352 O O . PRO A 1 169 ? -13.596 8.352 1.198 1.00 90.56 169 PRO A O 1
ATOM 1355 N N . ALA A 1 170 ? -13.739 10.595 1.035 1.00 89.25 170 ALA A N 1
ATOM 1356 C CA . ALA A 1 170 ? -12.357 10.834 1.426 1.00 89.25 170 ALA A CA 1
ATOM 1357 C C . ALA A 1 170 ? -12.080 10.2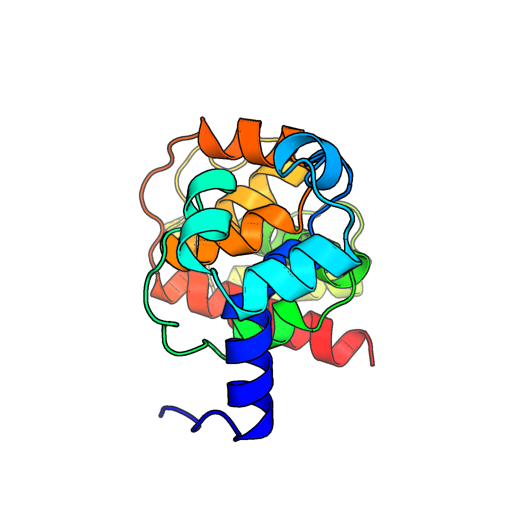80 2.834 1.00 89.25 170 ALA A C 1
ATOM 1359 O O . ALA A 1 170 ? -12.796 10.580 3.789 1.00 89.25 170 ALA A O 1
ATOM 1360 N N . MET A 1 171 ? -11.014 9.492 2.954 1.00 93.06 171 MET A N 1
ATOM 1361 C CA . MET A 1 171 ? -10.512 8.997 4.233 1.00 93.06 171 MET A CA 1
ATOM 1362 C C . MET A 1 171 ? -9.524 10.011 4.833 1.00 93.06 171 MET A C 1
ATOM 1364 O O . MET A 1 171 ? -8.731 10.591 4.087 1.00 93.06 171 MET A O 1
ATOM 1368 N N . PRO A 1 172 ? -9.510 10.234 6.160 1.00 93.56 172 PRO A N 1
ATOM 1369 C CA . PRO A 1 172 ? -8.586 11.190 6.763 1.00 93.56 172 PRO A CA 1
ATOM 1370 C C . PRO A 1 172 ? -7.122 10.757 6.598 1.00 93.56 172 PRO A C 1
ATOM 1372 O O . PRO A 1 172 ? -6.711 9.733 7.151 1.00 93.56 172 PRO A O 1
ATOM 1375 N N . SER A 1 173 ? -6.311 11.567 5.911 1.00 91.19 173 SER A N 1
ATOM 1376 C CA . SER A 1 173 ? -4.898 11.252 5.641 1.00 91.19 173 SER A CA 1
ATOM 1377 C C . SER A 1 173 ? -4.090 10.889 6.894 1.00 91.19 173 SER A C 1
ATOM 1379 O O . SER A 1 173 ? -3.431 9.853 6.859 1.00 91.19 173 SER A O 1
ATOM 1381 N N . PRO A 1 174 ? -4.201 11.606 8.038 1.00 94.25 174 PRO A N 1
ATOM 1382 C CA . PRO A 1 174 ? -3.445 11.246 9.242 1.00 94.25 174 PRO A CA 1
ATOM 1383 C C . PRO A 1 174 ? -3.792 9.858 9.798 1.00 94.25 174 PRO A C 1
ATOM 1385 O O . PRO A 1 174 ? -2.954 9.205 10.418 1.00 94.25 174 PRO A O 1
ATOM 1388 N N . ARG A 1 175 ? -5.032 9.390 9.590 1.00 96.44 175 ARG A N 1
ATOM 1389 C CA . ARG A 1 175 ? -5.462 8.051 10.018 1.00 96.44 175 ARG A CA 1
ATOM 1390 C C . ARG A 1 175 ? -4.868 6.980 9.113 1.00 96.44 175 ARG A C 1
ATOM 1392 O O . ARG A 1 175 ? -4.362 5.983 9.619 1.00 96.44 175 ARG A O 1
ATOM 1399 N N . LEU A 1 176 ? -4.880 7.214 7.802 1.00 95.62 176 LEU A N 1
ATOM 1400 C CA . LEU A 1 176 ? -4.242 6.318 6.841 1.00 95.62 176 LEU A CA 1
ATOM 1401 C C . LEU A 1 176 ? -2.724 6.269 7.027 1.00 95.62 176 LEU A C 1
ATOM 1403 O O . LEU A 1 176 ? -2.160 5.180 6.996 1.00 95.62 176 LEU A O 1
ATOM 1407 N N . ASP A 1 177 ? -2.068 7.399 7.295 1.00 95.31 177 ASP A N 1
ATOM 1408 C CA . ASP A 1 177 ? -0.637 7.419 7.608 1.00 95.31 177 ASP A CA 1
ATOM 1409 C C . ASP A 1 177 ? -0.322 6.529 8.817 1.00 95.31 177 ASP A C 1
ATOM 1411 O O . ASP A 1 177 ? 0.586 5.707 8.747 1.00 95.31 177 ASP A O 1
ATOM 1415 N N . ALA A 1 178 ? -1.117 6.607 9.889 1.00 96.56 178 ALA A N 1
ATOM 1416 C CA . ALA A 1 178 ? -0.931 5.748 11.057 1.00 96.56 178 ALA A CA 1
ATOM 1417 C C . ALA A 1 178 ? -1.121 4.250 10.741 1.00 96.56 178 ALA A C 1
ATOM 1419 O O . ALA A 1 178 ? -0.351 3.423 11.232 1.00 96.56 178 ALA A O 1
ATOM 1420 N N . VAL A 1 179 ? -2.106 3.894 9.904 1.00 96.88 179 VAL A N 1
ATOM 1421 C CA . VAL A 1 179 ? -2.309 2.507 9.442 1.00 96.88 179 VAL A CA 1
ATOM 1422 C C . VAL A 1 179 ? -1.086 2.019 8.666 1.00 96.88 179 VAL A C 1
ATOM 1424 O O . VAL A 1 179 ? -0.514 0.986 9.006 1.00 96.88 179 VAL A O 1
ATOM 1427 N N . TRP A 1 180 ? -0.656 2.761 7.646 1.00 96.88 180 TRP A N 1
ATOM 1428 C CA . TRP A 1 180 ? 0.417 2.329 6.751 1.00 96.88 180 TRP A CA 1
ATOM 1429 C C . TRP A 1 180 ? 1.806 2.395 7.389 1.00 96.88 180 TRP A C 1
ATOM 1431 O O . TRP A 1 180 ? 2.665 1.580 7.049 1.00 96.88 180 TRP A O 1
ATOM 1441 N N . GLU A 1 181 ? 2.033 3.281 8.361 1.00 95.81 181 GLU A N 1
ATOM 1442 C CA . GLU A 1 181 ? 3.231 3.244 9.205 1.00 95.81 181 GLU A CA 1
ATOM 1443 C C . GLU A 1 181 ? 3.279 1.962 10.039 1.00 95.81 181 GLU A C 1
ATOM 1445 O O . GLU A 1 181 ? 4.279 1.246 9.983 1.00 95.81 181 GLU A O 1
ATOM 1450 N N . ALA A 1 182 ? 2.190 1.615 10.734 1.00 95.62 182 ALA A N 1
ATOM 1451 C CA . ALA A 1 182 ? 2.128 0.400 11.545 1.00 95.62 182 ALA A CA 1
ATOM 1452 C C . ALA A 1 182 ? 2.281 -0.872 10.694 1.00 95.62 182 ALA A C 1
ATOM 1454 O O . ALA A 1 182 ? 3.068 -1.755 11.033 1.00 95.62 182 ALA A O 1
ATOM 1455 N N . VAL A 1 183 ? 1.560 -0.948 9.572 1.00 95.62 183 VAL A N 1
ATOM 1456 C CA . VAL A 1 183 ? 1.580 -2.092 8.650 1.00 95.62 183 VAL A CA 1
ATOM 1457 C C . VAL A 1 183 ? 2.955 -2.277 8.024 1.00 95.62 183 VAL A C 1
ATOM 1459 O O . VAL A 1 183 ? 3.524 -3.362 8.113 1.00 95.62 183 VAL A O 1
ATOM 1462 N N . SER A 1 184 ? 3.509 -1.235 7.400 1.00 94.69 184 SER A N 1
ATOM 1463 C CA . SER A 1 184 ? 4.786 -1.380 6.698 1.00 94.69 184 SER A CA 1
ATOM 1464 C C . SER A 1 184 ? 5.933 -1.663 7.663 1.00 94.69 184 SER A C 1
ATOM 1466 O O . SER A 1 184 ? 6.831 -2.416 7.311 1.00 94.69 184 SER A O 1
ATOM 1468 N N . TRP A 1 185 ? 5.898 -1.120 8.886 1.00 93.44 185 TRP A N 1
ATOM 1469 C CA . TRP A 1 185 ? 6.862 -1.478 9.923 1.00 93.44 185 TRP A CA 1
ATOM 1470 C C . TRP A 1 185 ? 6.707 -2.942 10.345 1.00 93.44 185 TRP A C 1
ATOM 1472 O O . TRP A 1 185 ? 7.699 -3.658 10.420 1.00 93.44 185 TRP A O 1
ATOM 1482 N N . HIS A 1 186 ? 5.481 -3.413 10.584 1.00 93.06 186 HIS A N 1
ATOM 1483 C CA . HIS A 1 186 ? 5.252 -4.790 11.016 1.00 93.06 186 HIS A CA 1
ATOM 1484 C C . HIS A 1 186 ? 5.736 -5.800 9.975 1.00 93.06 186 HIS A C 1
ATOM 1486 O O . HIS A 1 186 ? 6.494 -6.699 10.313 1.00 93.06 186 HIS A O 1
ATOM 1492 N N . VAL A 1 187 ? 5.364 -5.627 8.705 1.00 91.88 187 VAL A N 1
ATOM 1493 C CA . VAL A 1 187 ? 5.777 -6.563 7.650 1.00 91.88 187 VAL A CA 1
ATOM 1494 C C . VAL A 1 187 ? 7.286 -6.518 7.420 1.00 91.88 187 VAL A C 1
ATOM 1496 O O . VAL A 1 187 ? 7.905 -7.568 7.295 1.00 91.88 187 VAL A O 1
ATOM 1499 N N . PHE A 1 188 ? 7.887 -5.325 7.417 1.00 87.75 188 PHE A N 1
ATOM 1500 C CA . PHE A 1 188 ? 9.322 -5.172 7.178 1.00 87.75 188 PHE A CA 1
ATOM 1501 C C . PHE A 1 188 ? 10.177 -5.847 8.261 1.00 87.75 188 PHE A C 1
ATOM 1503 O O . PHE A 1 188 ? 11.182 -6.450 7.927 1.00 87.75 188 PHE A O 1
ATOM 1510 N N . ASN A 1 189 ? 9.765 -5.801 9.534 1.00 85.38 189 ASN A N 1
ATOM 1511 C CA . ASN A 1 189 ? 10.533 -6.405 10.636 1.00 85.38 189 ASN A CA 1
ATOM 1512 C C . ASN A 1 189 ? 10.179 -7.873 10.931 1.00 85.38 189 ASN A C 1
ATOM 1514 O O . ASN A 1 189 ? 10.880 -8.516 11.700 1.00 85.38 189 ASN A O 1
ATOM 1518 N N . VAL A 1 190 ? 9.060 -8.389 10.414 1.00 76.62 190 VAL A N 1
ATOM 1519 C CA . VAL A 1 190 ? 8.634 -9.788 10.637 1.00 76.62 190 VAL A CA 1
ATOM 1520 C C . VAL A 1 190 ? 9.102 -10.713 9.506 1.00 76.62 190 VAL A C 1
ATOM 1522 O O . VAL A 1 190 ? 9.062 -11.929 9.660 1.00 76.62 190 VAL A O 1
ATOM 1525 N N . MET A 1 191 ? 9.529 -10.152 8.371 1.00 58.38 191 MET A N 1
ATOM 1526 C CA . MET A 1 191 ? 10.020 -10.900 7.207 1.00 58.38 191 MET A CA 1
ATOM 1527 C C . MET A 1 191 ? 11.551 -10.855 7.021 1.00 58.38 191 MET A C 1
ATOM 1529 O O . MET A 1 191 ? 12.035 -11.426 6.045 1.00 58.38 191 MET A O 1
ATOM 1533 N N . GLU A 1 192 ? 12.290 -10.201 7.924 1.00 46.00 192 GLU A N 1
ATOM 1534 C CA . GLU A 1 192 ? 13.744 -10.389 8.112 1.00 46.00 192 GLU A CA 1
ATOM 1535 C C . GLU A 1 192 ? 14.008 -11.496 9.141 1.00 46.00 192 GLU A C 1
ATOM 1537 O O . GLU A 1 192 ? 14.950 -12.289 8.913 1.00 46.00 192 GLU A O 1
#

Sequence (192 aa):
MNVATSAEQSLYWLRWWAYGWSNAHPSWHLQARIGLDPELAATVGKIRYSWLSHRLDVIALPAQEPRPALLRLLQLAPEGRQRALDLAIAICSGGASGPDLDEAGHTWCRRMAKALQPGYWMPEGWRQYPPEEAGLLLLKAWVAEPTWRKLRLGFPRPAIEAVERITLPAMPSPRLDAVWEAVSWHVFNVME

Solvent-accessible surface area (backbone atoms only — not comparable to full-atom values): 11031 Å² total; per-residue (Å²): 132,84,76,78,75,48,75,65,57,49,50,51,48,52,49,42,68,72,48,43,68,80,62,38,27,76,74,61,43,56,50,77,74,71,71,38,58,70,71,57,42,54,52,43,38,76,76,39,45,61,62,51,20,61,77,65,68,29,74,86,64,80,83,70,88,82,52,69,38,56,55,44,46,68,70,41,55,74,68,51,43,49,51,35,30,33,49,50,43,11,20,61,58,59,24,44,87,37,77,94,60,55,73,67,52,42,54,50,23,32,54,48,11,67,74,69,43,29,89,80,59,60,59,85,71,60,79,78,48,58,70,77,38,34,22,52,46,55,51,50,68,61,42,58,68,74,55,35,52,53,57,55,36,59,39,57,40,71,52,50,58,55,45,69,72,57,84,74,74,87,60,60,59,73,60,42,49,53,51,43,39,54,34,26,50,50,51,60,69,71,75,111

Foldseek 3Di:
DDPPQDPVLVVVQVCCLQPVLLLFDVLVVLCVQVVDDSVVLNVCSVVPVPVSCVSLVQDPDPRDDDDPLVSLLVPDDPVLVLQLLQLLCCLLVCLPDGPPDDPVSSVVSNVNNVVLVNVVFPFPPLPVDDSLLSSLLLVVLQDDPNVNSSVCRNDNPVSVVVNVPDDTPRTDNVSSSSSSVVSSVVSSVVVD

Secondary structure (DSSP, 8-state):
---PPPHHHHHHHHHHHHHGGGG--GGG-HHHHHTS-HHHHHHHHHH-HHHHHHHTT---PPPPPPPHHHHHHHHS-HHHHHHHHHHHHHHHTTS---TT--HHHHHHHHHHHHHH-GGGTSPTTGGGS-HHHHH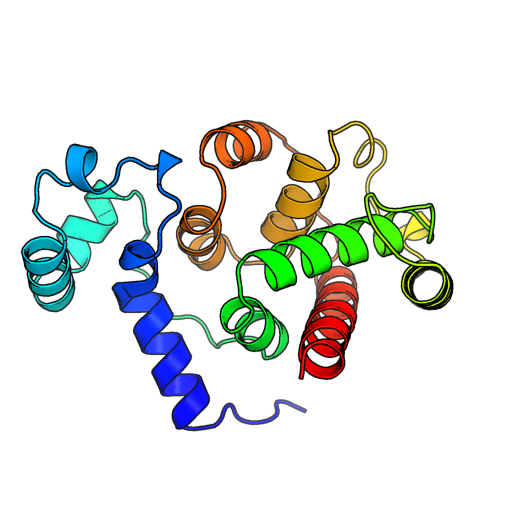HHHHHHHS-HHHHHHHGGGS-HHHHHHHHH---PPPPHHHHHHHHHHHHHHHHHH--

pLDDT: mean 83.71, std 12.74, range [29.56, 96.88]

Mean predicted aligned error: 7.16 Å